Protein AF-A0A959P2X2-F1 (afdb_monomer_lite)

pLDDT: mean 80.37, std 15.3, range [26.33, 96.69]

Secondary structure (DSSP, 8-state):
-----------SEEEEEEEEES-GGGTT--EEEE-S-TT----S---------TTSSHHHHHHHHHHHHHHHHHHTTTPPP---S-SEEEEEEEETTEEEEEE----TT---------SS----EEEETTEEE-GGG----S-EEEEE--TT-----PPPEE-TTS-EE-SSTTEEEEESEEETTEE-HHHHHHHHHHHHHHHHHSTTTTTSSHHHHHHHHHHHTT--S--EEEEE-SSHHHH-SS---HHHHHHHHHHHHHH--STTS--STTHHHHHHHTT-HHHHHHHHHHHHHHHHTT--EEPS-TT---EEEEEESSS--

Foldseek 3Di:
DDDPLPQLLAAFKFWAKKFFALWVLQVRHTDIDGQDDPPDSDNDDDDGDDDDDPPNCPLVVVQLVVLLVLQLVCQLVVHDRPPPTDGWMWTWMDHGRKIKIWTLDDPPPPDPPDPDDPDPGGDIWMDIPNHTDGSVPDDDGQAAEAAEADPPRDHDDFFFDQDPVGDGHTSRNRYDYLYQDPDPPDGHPVVSVVVVVVVLVVCLPPPCNVVSCPLVVQQVVCVVVVHPSWDKDKDKDDPCVQQQPLDDALVSVCVVQVVQCVVQVDPPGDGPDCSVVCVVCNVVRVVRRVSSNVSNCCNVVVQWDDDPDPPDSMTMHIAISSDGD

Sequence (325 aa):
MSYIKEIHKYEGFKLLSLDLRGNSLMGKSNLYYSFVDENDKQDIIYTTVIIGANGTGKSNLFRIIIELLKELNDLSRGKSRSYNVDGNFNLKFSVNGDIFEYANIVSEGESNENNNEPEKGNPAFLLRNGEKIDFELAQFPIAIVANSIMLTDKFPFFRKEKDENGEQVEAFPRYKYLGVRNIPQSASTRAYVRRTVEFIVEQFEKKDSNKSGFISALKRATDFLELDNSIDIYYYTSNNAKFFRGDLTPEGLDAYFEPIREKYPKPEDNPPFKLNQYLKIKEDRKLLQSICDFCNKLVNEDKLEKLPYKYSSIRKITYNLIEPS

Structure (mmCIF, N/CA/C/O backbone):
data_AF-A0A959P2X2-F1
#
_entry.id   AF-A0A959P2X2-F1
#
loop_
_atom_site.group_PDB
_atom_site.id
_atom_site.type_symbol
_atom_site.label_atom_id
_atom_site.label_alt_id
_atom_site.label_comp_id
_atom_site.label_asym_id
_atom_site.label_entity_id
_atom_site.label_seq_id
_atom_site.pdbx_PDB_ins_code
_atom_site.Cartn_x
_atom_site.Cartn_y
_atom_site.Cartn_z
_atom_site.occupancy
_atom_site.B_iso_or_equiv
_atom_site.auth_seq_id
_atom_site.auth_comp_id
_atom_site.auth_asym_id
_atom_site.auth_atom_id
_atom_site.pdbx_PDB_model_num
ATOM 1 N N . MET A 1 1 ? -19.897 -10.945 38.833 1.00 33.94 1 MET A N 1
ATOM 2 C CA . MET A 1 1 ? -20.110 -11.732 37.600 1.00 33.94 1 MET A CA 1
ATOM 3 C C . MET A 1 1 ? -18.749 -12.018 37.000 1.00 33.94 1 MET A C 1
ATOM 5 O O . MET A 1 1 ? -18.021 -11.082 36.709 1.00 33.94 1 MET A O 1
ATOM 9 N N . SER A 1 2 ? -18.364 -13.291 36.958 1.00 26.33 2 SER A N 1
ATOM 10 C CA . SER A 1 2 ? -17.069 -13.747 36.451 1.00 26.33 2 SER A CA 1
ATOM 11 C C . SER A 1 2 ? -17.061 -13.614 34.928 1.00 26.33 2 SER A C 1
ATOM 13 O O . SER A 1 2 ? -17.903 -14.210 34.261 1.00 26.33 2 SER A O 1
ATOM 15 N N . TYR A 1 3 ? -16.145 -12.802 34.394 1.00 32.44 3 TYR A N 1
ATOM 16 C CA . TYR A 1 3 ? -15.832 -12.792 32.968 1.00 32.44 3 TYR A CA 1
ATOM 17 C C . TYR A 1 3 ? -15.228 -14.155 32.627 1.00 32.44 3 TYR A C 1
ATOM 19 O O . TYR A 1 3 ? -14.096 -14.461 33.007 1.00 32.44 3 TYR A O 1
ATOM 27 N N . ILE A 1 4 ? -16.007 -14.998 31.954 1.00 33.00 4 ILE A N 1
ATOM 28 C CA . ILE A 1 4 ? -15.485 -16.209 31.337 1.00 33.00 4 ILE A CA 1
ATOM 29 C C . ILE A 1 4 ? -14.594 -15.729 30.198 1.00 33.00 4 ILE A C 1
ATOM 31 O O . ILE A 1 4 ? -15.066 -15.189 29.201 1.00 33.00 4 ILE A O 1
ATOM 35 N N . LYS A 1 5 ? -13.287 -15.879 30.397 1.00 38.22 5 LYS A N 1
ATOM 36 C CA . LYS A 1 5 ? -12.261 -15.666 29.385 1.00 38.22 5 LYS A CA 1
ATOM 37 C C . LYS A 1 5 ? -12.431 -16.781 28.350 1.00 38.22 5 LYS A C 1
ATOM 39 O O . LYS A 1 5 ? -11.768 -17.811 28.442 1.00 38.22 5 LYS A O 1
ATOM 44 N N . GLU A 1 6 ? -13.378 -16.632 27.422 1.00 43.25 6 GLU A N 1
ATOM 45 C CA . GLU A 1 6 ? -13.364 -17.432 26.200 1.00 43.25 6 GLU A CA 1
ATOM 46 C C . GLU A 1 6 ? -12.055 -17.084 25.494 1.00 43.25 6 GLU A C 1
ATOM 48 O O . GLU A 1 6 ? -11.864 -15.990 24.971 1.00 43.25 6 GLU A O 1
ATOM 53 N N . ILE A 1 7 ? -11.093 -17.998 25.601 1.00 43.06 7 ILE A N 1
ATOM 54 C CA . ILE A 1 7 ? -9.807 -17.912 24.928 1.00 43.06 7 ILE A CA 1
ATOM 55 C C . ILE A 1 7 ? -10.131 -17.956 23.439 1.00 43.06 7 ILE A C 1
ATOM 57 O O . ILE A 1 7 ? -10.403 -19.019 22.884 1.00 43.06 7 ILE A O 1
ATOM 61 N N . HIS A 1 8 ? -10.175 -16.784 22.812 1.00 49.69 8 HIS A N 1
ATOM 62 C CA . HIS A 1 8 ? -10.303 -16.657 21.374 1.00 49.69 8 HIS A CA 1
ATOM 63 C C . HIS A 1 8 ? -9.143 -17.423 20.731 1.00 49.69 8 HIS A C 1
ATOM 65 O O . HIS A 1 8 ? -7.988 -17.021 20.807 1.00 49.69 8 HIS A O 1
ATOM 71 N N . LYS A 1 9 ? -9.455 -18.576 20.145 1.00 54.53 9 LYS A N 1
ATOM 72 C CA . LYS A 1 9 ? -8.507 -19.610 19.712 1.00 54.53 9 LYS A CA 1
ATOM 73 C C . LYS A 1 9 ? -7.791 -19.278 18.390 1.00 54.53 9 LYS A C 1
ATOM 75 O O . LYS A 1 9 ? -7.129 -20.132 17.809 1.00 54.53 9 LYS A O 1
ATOM 80 N N . TYR A 1 10 ? -7.887 -18.032 17.926 1.00 63.03 10 TYR A N 1
ATOM 81 C CA . TYR A 1 10 ? -7.261 -17.578 16.688 1.00 63.03 10 TYR A CA 1
ATOM 82 C C . TYR A 1 10 ? -6.012 -16.732 16.966 1.00 63.03 10 TYR A C 1
ATOM 84 O O . TYR A 1 10 ? -6.018 -15.828 17.802 1.00 63.03 10 TYR A O 1
ATOM 92 N N . GLU A 1 11 ? -4.956 -16.980 16.198 1.00 72.38 11 GLU A N 1
ATOM 93 C CA . GLU A 1 11 ? -3.796 -16.094 16.097 1.00 72.38 11 GLU A CA 1
ATOM 94 C C . GLU A 1 11 ? -3.962 -15.221 14.847 1.00 72.38 11 GLU A C 1
ATOM 96 O O . GLU A 1 11 ? -4.152 -15.733 13.743 1.00 72.38 11 GLU A O 1
ATOM 101 N N . GLY A 1 12 ? -3.945 -13.895 15.000 1.00 81.44 12 GLY A N 1
ATOM 102 C CA . GLY A 1 12 ? -4.109 -12.970 13.876 1.00 81.44 12 GLY A CA 1
ATOM 103 C C . GLY A 1 12 ? -4.863 -11.686 14.208 1.00 81.44 12 GLY A C 1
ATOM 104 O O . GLY A 1 12 ? -5.112 -11.365 15.368 1.00 81.44 12 GLY A O 1
ATOM 105 N N . PHE A 1 13 ? -5.205 -10.934 13.160 1.00 87.50 13 PHE A N 1
ATOM 106 C CA . PHE A 1 13 ? -5.956 -9.681 13.248 1.00 87.50 13 PHE A CA 1
ATOM 107 C C . PHE A 1 13 ? -7.433 -9.906 12.911 1.00 87.50 13 PHE A C 1
ATOM 109 O O . PHE A 1 13 ? -7.741 -10.512 11.884 1.00 87.50 13 PHE A O 1
ATOM 116 N N . LYS A 1 14 ? -8.337 -9.353 13.723 1.00 87.69 14 LYS A N 1
ATOM 117 C CA . LYS A 1 14 ? -9.769 -9.252 13.413 1.00 87.69 14 LYS A CA 1
ATOM 118 C C . LYS A 1 14 ? -10.265 -7.833 13.669 1.00 87.69 14 LYS A C 1
ATOM 120 O O . LYS A 1 14 ? -10.015 -7.262 14.726 1.00 87.69 14 LYS A O 1
ATOM 125 N N . LEU A 1 15 ? -10.990 -7.269 12.710 1.00 90.62 15 LEU A N 1
ATOM 126 C CA . LEU A 1 15 ? -11.734 -6.029 12.909 1.00 90.62 15 LEU A CA 1
ATOM 127 C C . LEU A 1 15 ? -13.089 -6.392 13.525 1.00 90.62 15 LEU A C 1
ATOM 129 O O . LEU A 1 15 ? -13.786 -7.222 12.954 1.00 90.62 15 LEU A O 1
ATOM 133 N N . LEU A 1 16 ? -13.441 -5.815 14.677 1.00 90.81 16 LEU A N 1
ATOM 134 C CA . LEU A 1 16 ? -14.638 -6.214 15.426 1.00 90.81 16 LEU A CA 1
ATOM 135 C C . LEU A 1 16 ? -15.793 -5.250 15.173 1.00 90.81 16 LEU A C 1
ATOM 137 O O . LEU A 1 16 ? -16.835 -5.645 14.658 1.00 90.81 16 LEU A O 1
ATOM 141 N N . SER A 1 17 ? -15.600 -3.970 15.489 1.00 94.25 17 SER A N 1
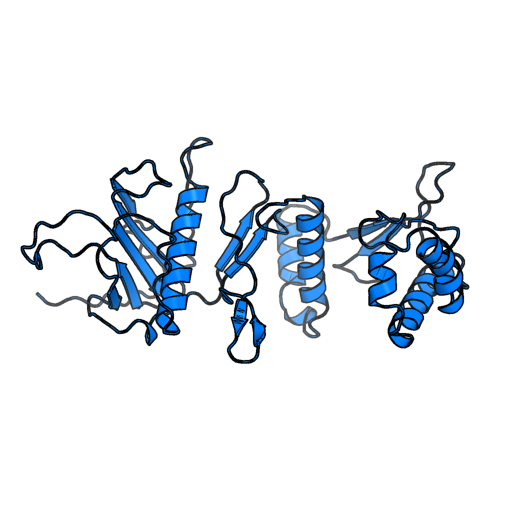ATOM 142 C CA . SER A 1 17 ? -16.649 -2.966 15.327 1.00 94.25 17 SER A CA 1
ATOM 143 C C . SER A 1 17 ? -16.097 -1.560 15.137 1.00 94.25 17 SER A C 1
ATOM 145 O O . SER A 1 17 ? -14.962 -1.257 15.510 1.00 94.25 17 SER A O 1
ATOM 147 N N . LEU A 1 18 ? -16.939 -0.682 14.599 1.00 95.75 18 LEU A N 1
ATOM 148 C CA . LEU A 1 18 ? -16.687 0.749 14.523 1.00 95.75 18 LEU A CA 1
ATOM 149 C C . LEU A 1 18 ? -17.977 1.529 14.820 1.00 95.75 18 LEU A C 1
ATOM 151 O O . LEU A 1 18 ? -18.920 1.464 14.038 1.00 95.75 18 LEU A O 1
ATOM 155 N N . ASP A 1 19 ? -17.999 2.285 15.917 1.00 95.12 19 ASP A N 1
ATOM 156 C CA . ASP A 1 19 ? -18.984 3.352 16.165 1.00 95.12 19 ASP A CA 1
ATOM 157 C C . ASP A 1 19 ? -18.396 4.666 15.636 1.00 95.12 19 ASP A C 1
ATOM 159 O O . ASP A 1 19 ? -17.259 5.002 15.965 1.00 95.12 19 ASP A O 1
ATOM 163 N N . LEU A 1 20 ? -19.135 5.388 14.798 1.00 92.94 20 LEU A N 1
ATOM 164 C CA . LEU A 1 20 ? -18.803 6.722 14.302 1.00 92.94 20 LEU A CA 1
ATOM 165 C C . LEU A 1 20 ? -19.967 7.658 14.579 1.00 92.94 20 LEU A C 1
ATOM 167 O O . LEU A 1 20 ? -21.091 7.384 14.172 1.00 92.94 20 LEU A O 1
ATOM 171 N N . ARG A 1 21 ? -19.694 8.816 15.175 1.00 91.88 21 ARG A N 1
ATOM 172 C CA . ARG A 1 21 ? -20.697 9.842 15.468 1.00 91.88 21 ARG A CA 1
ATOM 173 C C . ARG A 1 21 ? -20.241 11.187 14.932 1.00 91.88 21 ARG A C 1
ATOM 175 O O . ARG A 1 21 ? -19.164 11.669 15.279 1.00 91.88 21 ARG A O 1
ATOM 182 N N . GLY A 1 22 ? -21.060 11.796 14.079 1.00 85.75 22 GLY A N 1
ATOM 183 C CA . GLY A 1 22 ? -20.801 13.139 13.554 1.00 85.75 22 GLY A CA 1
ATOM 184 C C . GLY A 1 22 ? -19.632 13.248 12.564 1.00 85.75 22 GLY A C 1
ATOM 185 O O . GLY A 1 22 ? -19.176 14.358 12.307 1.00 85.75 22 GLY A O 1
ATOM 186 N N . ASN A 1 23 ? -19.156 12.142 11.983 1.00 88.62 23 ASN A N 1
ATOM 187 C CA . ASN A 1 23 ? -18.032 12.155 11.039 1.00 88.62 23 ASN A CA 1
ATOM 188 C C . ASN A 1 23 ? -18.424 12.756 9.670 1.00 88.62 23 ASN A C 1
ATOM 190 O O . ASN A 1 23 ? -19.382 12.305 9.032 1.00 88.62 23 ASN A O 1
ATOM 194 N N . SER A 1 24 ? -17.669 13.742 9.177 1.00 88.19 24 SER A N 1
ATOM 195 C CA . SER A 1 24 ? -17.975 14.451 7.923 1.00 88.19 24 SER A CA 1
ATOM 196 C C . SER A 1 24 ? -17.935 13.567 6.673 1.00 88.19 24 SER A C 1
ATOM 198 O O . SER A 1 24 ? -18.769 13.738 5.781 1.00 88.19 24 SER A O 1
ATOM 200 N N . LEU A 1 25 ? -17.028 12.585 6.606 1.00 86.44 25 LEU A N 1
ATOM 201 C CA . LEU A 1 25 ? -16.896 11.670 5.460 1.00 86.44 25 LEU A CA 1
ATOM 202 C C . LEU A 1 25 ? -18.073 10.693 5.336 1.00 86.44 25 LEU A C 1
ATOM 204 O O . LEU A 1 25 ? -18.258 10.092 4.272 1.00 86.44 25 LEU A O 1
ATOM 208 N N . MET A 1 26 ? -18.854 10.565 6.409 1.00 87.62 26 MET A N 1
ATOM 209 C CA . MET A 1 26 ? -20.062 9.751 6.520 1.00 87.62 26 MET A CA 1
ATOM 210 C C . MET A 1 26 ? -21.334 10.599 6.665 1.00 87.62 26 MET A C 1
ATOM 212 O O . MET A 1 26 ? -22.344 10.144 7.197 1.00 87.62 26 MET A O 1
ATOM 216 N N . GLY A 1 27 ? -21.297 11.857 6.212 1.00 83.81 27 GLY A N 1
ATOM 217 C CA . GLY A 1 27 ? -22.472 12.733 6.210 1.00 83.81 27 GLY A CA 1
ATOM 218 C C . GLY A 1 27 ? -22.943 13.149 7.606 1.00 83.81 27 GLY A C 1
ATOM 219 O O . GLY A 1 27 ? -24.128 13.412 7.787 1.00 83.81 27 GLY A O 1
ATOM 220 N N . LYS A 1 28 ? -22.038 13.182 8.594 1.00 84.44 28 LYS A N 1
ATOM 221 C CA . LYS A 1 28 ? -22.304 13.524 10.005 1.00 84.44 28 LYS A CA 1
ATOM 222 C C . LYS A 1 28 ? -23.357 12.645 10.691 1.00 84.44 28 LYS A C 1
ATOM 224 O O . LYS A 1 28 ? -23.916 13.035 11.711 1.00 84.44 28 LYS A O 1
ATOM 229 N N . SER A 1 29 ? -23.616 11.461 10.145 1.00 82.19 29 SER A N 1
ATOM 230 C CA . SER A 1 29 ? -24.533 10.491 10.741 1.00 82.19 29 SER A CA 1
ATOM 231 C C . SER A 1 29 ? -23.867 9.737 11.894 1.00 82.19 29 SER A C 1
ATOM 233 O O . SER A 1 29 ? -22.638 9.669 11.976 1.00 82.19 29 SER A O 1
ATOM 235 N N . ASN A 1 30 ? -24.690 9.156 12.767 1.00 89.62 30 ASN A N 1
ATOM 236 C CA . ASN A 1 30 ? -24.240 8.190 13.763 1.00 89.62 30 ASN A CA 1
ATOM 237 C C . ASN A 1 30 ? -24.371 6.794 13.156 1.00 89.62 30 ASN A C 1
ATOM 239 O O . ASN A 1 30 ? -25.477 6.368 12.827 1.00 89.62 30 ASN A O 1
ATOM 243 N N . LEU A 1 31 ? -23.248 6.117 12.954 1.00 92.00 31 LEU A N 1
ATOM 244 C CA . LEU A 1 31 ? -23.170 4.834 12.275 1.00 92.00 31 LEU A CA 1
ATOM 245 C C . LEU A 1 31 ? -22.442 3.841 13.163 1.00 92.00 31 LEU A C 1
ATOM 247 O O . LEU A 1 31 ? -21.336 4.108 13.624 1.00 92.00 31 LEU A O 1
ATOM 251 N N . TYR A 1 32 ? -23.049 2.675 13.337 1.00 93.19 32 TYR A N 1
ATOM 252 C CA . TYR A 1 32 ? -22.429 1.544 14.001 1.00 93.19 32 TYR A CA 1
ATOM 253 C C . TYR A 1 32 ? -22.232 0.417 12.993 1.00 93.19 32 TYR A C 1
ATOM 255 O O . TYR A 1 32 ? -23.176 -0.013 12.329 1.00 93.19 32 TYR A O 1
ATOM 263 N N . TYR A 1 33 ? -20.996 -0.051 12.883 1.00 92.31 33 TYR A N 1
ATOM 264 C CA . TYR A 1 33 ? -20.613 -1.186 12.060 1.00 92.31 33 TYR A CA 1
ATOM 265 C C . TYR A 1 33 ? -20.200 -2.333 12.975 1.00 92.31 33 TYR A C 1
ATOM 267 O O . TYR A 1 33 ? -19.218 -2.201 13.706 1.00 92.31 33 TYR A O 1
ATOM 275 N N . SER A 1 34 ? -20.910 -3.460 12.896 1.00 91.50 34 SER A N 1
ATOM 276 C CA . SER A 1 34 ? -20.391 -4.743 13.371 1.00 91.50 34 SER A CA 1
ATOM 277 C C . SER A 1 34 ? -19.752 -5.456 12.191 1.00 91.50 34 SER A C 1
ATOM 279 O O . SER A 1 34 ? -20.409 -5.696 11.177 1.00 91.50 34 SER A O 1
ATOM 281 N N . PHE A 1 35 ? -18.460 -5.745 12.300 1.00 89.38 35 PHE A N 1
ATOM 282 C CA . PHE A 1 35 ? -17.724 -6.461 11.264 1.00 89.38 35 PHE A CA 1
ATOM 283 C C . PHE A 1 35 ? -17.681 -7.953 11.510 1.00 89.38 35 PHE A C 1
ATOM 285 O O . PHE A 1 35 ? -17.244 -8.640 10.603 1.00 89.38 35 PHE A O 1
ATOM 292 N N . VAL A 1 36 ? -18.116 -8.418 12.682 1.00 83.94 36 VAL A N 1
ATOM 293 C CA . VAL A 1 36 ? -18.199 -9.824 13.081 1.00 83.94 36 VAL A CA 1
ATOM 294 C C . VAL A 1 36 ? -19.642 -10.199 13.405 1.00 83.94 36 VAL A C 1
ATOM 296 O O . VAL A 1 36 ? -20.424 -9.362 13.860 1.00 83.94 36 VAL A O 1
ATOM 299 N N . ASP A 1 37 ? -19.994 -11.457 13.160 1.00 76.06 37 ASP A N 1
ATOM 300 C CA . ASP A 1 37 ? -21.220 -12.048 13.697 1.00 76.06 37 ASP A CA 1
ATOM 301 C C . ASP A 1 37 ? -20.907 -12.557 15.111 1.00 76.06 37 ASP A C 1
ATOM 303 O O . ASP A 1 37 ? -19.907 -13.246 15.319 1.00 76.06 37 ASP A O 1
ATOM 307 N N . GLU A 1 38 ? -21.738 -12.196 16.088 1.00 64.62 38 GLU A N 1
ATOM 308 C CA . GLU A 1 38 ? -21.575 -12.581 17.498 1.00 64.62 38 GLU A CA 1
ATOM 309 C C . GLU A 1 38 ? -21.563 -14.107 17.693 1.00 64.62 38 GLU A C 1
ATOM 311 O O . GLU A 1 38 ? -21.015 -14.607 18.674 1.00 64.62 38 GLU A O 1
ATOM 316 N N . ASN A 1 39 ? -22.125 -14.859 16.741 1.00 66.06 39 ASN A N 1
ATOM 317 C CA . ASN A 1 39 ? -22.155 -16.319 16.770 1.00 66.06 39 ASN A CA 1
ATOM 318 C C . ASN A 1 39 ? -20.954 -16.974 16.068 1.00 66.06 39 ASN A C 1
ATOM 320 O O . ASN A 1 39 ? -20.840 -18.205 16.071 1.00 66.06 39 ASN A O 1
ATOM 324 N N . ASP A 1 40 ? -20.064 -16.192 15.450 1.00 65.44 40 ASP A N 1
ATOM 325 C CA . ASP A 1 40 ? -18.981 -16.723 14.630 1.00 65.44 40 ASP A CA 1
ATOM 326 C C . ASP A 1 40 ? -17.777 -17.154 15.480 1.00 65.44 40 ASP A C 1
ATOM 328 O O . ASP A 1 40 ? -16.934 -16.358 15.899 1.00 65.44 40 ASP A O 1
ATOM 332 N N . LYS A 1 41 ? -17.683 -18.464 15.723 1.00 64.81 41 LYS A N 1
ATOM 333 C CA . LYS A 1 41 ? -16.596 -19.105 16.484 1.00 64.81 41 LYS A CA 1
ATOM 334 C C . LYS A 1 41 ? -15.392 -19.488 15.617 1.00 64.81 41 LYS A C 1
ATOM 336 O O . LYS A 1 41 ? -14.646 -20.395 15.976 1.00 64.81 41 LYS A O 1
ATOM 341 N N . GLN A 1 42 ? -15.218 -18.869 14.449 1.00 61.38 42 GLN A N 1
ATOM 342 C CA . GLN A 1 42 ? -14.183 -19.280 13.503 1.00 61.38 42 GLN A CA 1
ATOM 343 C C . GLN A 1 42 ? -12.750 -19.087 14.031 1.00 61.38 42 GLN A C 1
ATOM 345 O O . GLN A 1 42 ? -12.312 -17.977 14.359 1.00 61.38 42 GLN A O 1
ATOM 350 N N . ASP A 1 43 ? -12.003 -20.194 13.983 1.00 60.81 43 ASP A N 1
ATOM 351 C CA . ASP A 1 43 ? -10.561 -20.306 14.248 1.00 60.81 43 ASP A CA 1
ATOM 352 C C . ASP A 1 43 ? -9.700 -19.977 13.001 1.00 60.81 43 ASP A C 1
ATOM 354 O O . ASP A 1 43 ? -8.478 -20.109 13.036 1.00 60.81 43 ASP A O 1
ATOM 358 N N . ILE A 1 44 ? -10.318 -19.577 11.880 1.00 65.38 44 ILE A N 1
ATOM 359 C CA . ILE A 1 44 ? -9.654 -19.341 10.585 1.00 65.38 44 ILE A CA 1
ATOM 360 C C . ILE A 1 44 ? -9.566 -17.852 10.218 1.00 65.38 44 ILE A C 1
ATOM 362 O O . ILE A 1 44 ? -10.170 -16.990 10.861 1.00 65.38 44 ILE A O 1
ATOM 366 N N . ILE A 1 45 ? -8.793 -17.557 9.163 1.00 64.81 45 ILE A N 1
ATOM 367 C CA . ILE A 1 45 ? -8.626 -16.211 8.598 1.00 64.81 45 ILE A CA 1
ATOM 368 C C . ILE A 1 45 ? -10.000 -15.621 8.266 1.00 64.81 45 ILE A C 1
ATOM 370 O O . ILE A 1 45 ? -10.740 -16.146 7.434 1.00 64.81 45 ILE A O 1
ATOM 374 N N . TYR A 1 46 ? -10.310 -14.505 8.918 1.00 71.81 46 TYR A N 1
ATOM 375 C CA . TYR A 1 46 ? -11.596 -13.835 8.825 1.00 71.81 46 TYR 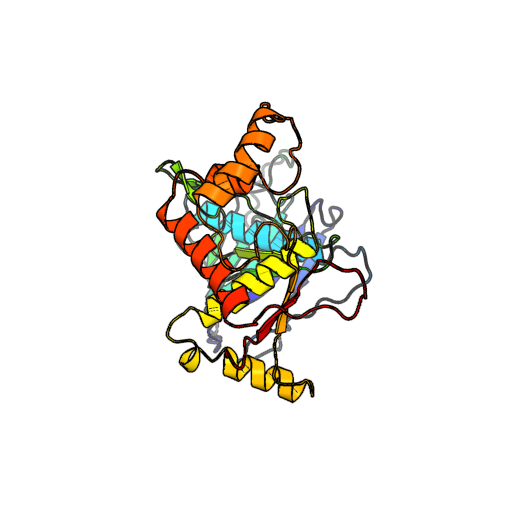A CA 1
ATOM 376 C C . TYR A 1 46 ? -11.693 -12.992 7.550 1.00 71.81 46 TYR A C 1
ATOM 378 O O . TYR A 1 46 ? -10.812 -12.176 7.274 1.00 71.81 46 TYR A O 1
ATOM 386 N N . THR A 1 47 ? -12.766 -13.172 6.777 1.00 78.69 47 THR A N 1
ATOM 387 C CA . THR A 1 47 ? -13.033 -12.375 5.571 1.00 78.69 47 THR A CA 1
ATOM 388 C C . THR A 1 47 ? -14.360 -11.646 5.716 1.00 78.69 47 THR A C 1
ATOM 390 O O . THR A 1 47 ? -15.413 -12.275 5.765 1.00 78.69 47 THR A O 1
ATOM 393 N N . THR A 1 48 ? -14.321 -10.314 5.720 1.00 80.81 48 THR A N 1
ATOM 394 C CA . THR A 1 48 ? -15.526 -9.476 5.673 1.00 80.81 48 THR A CA 1
ATOM 395 C C . THR A 1 48 ? -15.768 -8.977 4.257 1.00 80.81 48 THR A C 1
ATOM 397 O O . THR A 1 48 ? -14.877 -8.394 3.636 1.00 80.81 48 THR A O 1
ATOM 400 N N . VAL A 1 49 ? -16.996 -9.135 3.764 1.00 84.06 49 VAL A N 1
ATOM 401 C CA . VAL A 1 49 ? -17.424 -8.588 2.471 1.00 84.06 49 VAL A CA 1
ATOM 402 C C . VAL A 1 49 ? -18.431 -7.467 2.709 1.00 84.06 49 VAL A C 1
ATOM 404 O O . VAL A 1 49 ? -19.475 -7.681 3.315 1.00 84.06 49 VAL A O 1
ATOM 407 N N . ILE A 1 50 ? -18.130 -6.265 2.209 1.00 85.12 50 ILE A N 1
ATOM 408 C CA . ILE A 1 50 ? -19.030 -5.105 2.290 1.00 85.12 50 ILE A CA 1
ATOM 409 C C . ILE A 1 50 ? -19.602 -4.821 0.902 1.00 85.12 50 ILE A C 1
ATOM 411 O O . ILE A 1 50 ? -18.878 -4.405 -0.005 1.00 85.12 50 ILE A O 1
ATOM 415 N N . ILE A 1 51 ? -20.914 -5.004 0.748 1.00 86.19 51 ILE A N 1
ATOM 416 C CA . ILE A 1 51 ? -21.635 -4.809 -0.515 1.00 86.19 51 ILE A CA 1
ATOM 417 C C . ILE A 1 51 ? -22.575 -3.611 -0.383 1.00 86.19 51 ILE A C 1
ATOM 419 O O . ILE A 1 51 ? -23.234 -3.417 0.632 1.00 86.19 51 ILE A O 1
ATOM 423 N N . GLY A 1 52 ? -22.640 -2.786 -1.422 1.00 85.50 52 GLY A N 1
ATOM 424 C CA . GLY A 1 52 ? -23.560 -1.656 -1.486 1.00 85.50 52 GLY A CA 1
ATOM 425 C C . GLY A 1 52 ? -23.414 -0.904 -2.800 1.00 85.50 52 GLY A C 1
ATOM 426 O O . GLY A 1 52 ? -22.401 -1.054 -3.490 1.00 85.50 52 GLY A O 1
ATOM 427 N N . ALA A 1 53 ? -24.396 -0.070 -3.135 1.00 84.75 53 ALA A N 1
ATOM 428 C CA . ALA A 1 53 ? -24.387 0.720 -4.364 1.00 84.75 53 ALA A CA 1
ATOM 429 C C . ALA A 1 53 ? -23.158 1.648 -4.472 1.00 84.75 53 ALA A C 1
ATOM 431 O O . ALA A 1 53 ? -22.472 1.953 -3.489 1.00 84.75 53 ALA A O 1
ATOM 432 N N . ASN A 1 54 ? -22.838 2.103 -5.683 1.00 80.56 54 ASN A N 1
ATOM 433 C CA . ASN A 1 54 ? -21.776 3.093 -5.870 1.00 80.56 54 ASN A CA 1
ATOM 434 C C . ASN A 1 54 ? -22.127 4.401 -5.147 1.00 80.56 54 ASN A C 1
ATOM 436 O O . ASN A 1 54 ? -23.275 4.828 -5.148 1.00 80.56 54 ASN A O 1
ATOM 440 N N . GLY A 1 55 ? -21.132 5.023 -4.508 1.00 79.38 55 GLY A N 1
ATOM 441 C CA . GLY A 1 55 ? -21.320 6.267 -3.751 1.00 79.38 55 GLY A CA 1
ATOM 442 C C . GLY A 1 55 ? -21.751 6.105 -2.287 1.00 79.38 55 GLY A C 1
ATOM 443 O O . GLY A 1 55 ? -21.736 7.091 -1.564 1.00 79.38 55 GLY A O 1
ATOM 444 N N . THR A 1 56 ? -22.027 4.893 -1.792 1.00 83.44 56 THR A N 1
ATOM 445 C CA . THR A 1 56 ? -22.469 4.659 -0.395 1.00 83.44 56 THR A CA 1
ATOM 446 C C . THR A 1 56 ? -21.362 4.747 0.669 1.00 83.44 56 THR A C 1
ATOM 448 O O . THR A 1 56 ? -21.514 4.234 1.770 1.00 83.44 56 THR A O 1
ATOM 451 N N . GLY A 1 57 ? -20.206 5.339 0.354 1.00 86.12 57 GLY A N 1
ATOM 452 C CA . GLY A 1 57 ? -19.138 5.556 1.341 1.00 86.12 57 GLY A CA 1
ATOM 453 C C . GLY A 1 57 ? -18.268 4.338 1.692 1.00 86.12 57 GLY A C 1
ATOM 454 O O . GLY A 1 57 ? -17.394 4.468 2.542 1.00 86.12 57 GLY A O 1
ATOM 455 N N . LYS A 1 58 ? -18.402 3.186 1.017 1.00 90.56 58 LYS A N 1
ATOM 456 C CA . LYS A 1 58 ? -17.606 1.964 1.304 1.00 90.56 58 LYS A CA 1
ATOM 457 C C . LYS A 1 58 ? -16.094 2.210 1.406 1.00 90.56 58 LYS A C 1
ATOM 459 O O . LYS A 1 58 ? -15.453 1.803 2.365 1.00 90.56 58 LYS A O 1
ATOM 464 N N . SER A 1 59 ? -15.504 2.918 0.443 1.00 90.12 59 SER A N 1
ATOM 465 C CA . SER A 1 59 ? -14.070 3.226 0.495 1.00 90.12 59 SER A CA 1
ATOM 466 C C . SER A 1 59 ? -13.718 4.288 1.542 1.00 90.12 59 SER A C 1
ATOM 468 O O . SER A 1 59 ? -12.580 4.325 1.998 1.00 90.12 59 SER A O 1
ATOM 470 N N . ASN A 1 60 ? -14.668 5.157 1.919 1.00 91.50 60 ASN A N 1
ATOM 471 C CA . ASN A 1 60 ? -14.480 6.094 3.031 1.00 91.50 60 ASN A CA 1
ATOM 472 C C . ASN A 1 60 ? -14.462 5.350 4.369 1.00 91.50 60 ASN A C 1
ATOM 474 O O . ASN A 1 60 ? -13.687 5.723 5.237 1.00 91.50 60 ASN A O 1
ATOM 478 N N . LEU A 1 61 ? -15.245 4.276 4.521 1.00 93.38 61 LEU A N 1
ATOM 479 C CA . LEU A 1 61 ? -15.238 3.448 5.730 1.00 93.38 61 LEU A CA 1
ATOM 480 C C . LEU A 1 61 ? -13.841 2.882 5.985 1.00 93.38 61 LEU A C 1
ATOM 482 O O . LEU A 1 61 ? -13.260 3.104 7.044 1.00 93.38 61 LEU A O 1
ATOM 486 N N . PHE A 1 62 ? -13.260 2.233 4.974 1.00 92.69 62 PHE A N 1
ATOM 487 C CA . PHE A 1 62 ? -11.897 1.720 5.084 1.00 92.69 62 PHE A CA 1
ATOM 488 C C . PHE A 1 62 ? -10.859 2.828 5.239 1.00 92.69 62 PHE A C 1
ATOM 490 O O . PHE A 1 62 ? -9.895 2.651 5.979 1.00 92.69 62 PHE A O 1
ATOM 497 N N . ARG A 1 63 ? -11.056 3.985 4.593 1.00 93.06 63 ARG A N 1
ATOM 498 C CA . ARG A 1 63 ? -10.195 5.153 4.805 1.00 93.06 63 ARG A CA 1
ATOM 499 C C . ARG A 1 63 ? -10.173 5.571 6.275 1.00 93.06 63 ARG A C 1
ATOM 501 O O . ARG A 1 63 ? -9.083 5.721 6.811 1.00 93.06 63 ARG A O 1
ATOM 508 N N . ILE A 1 64 ? -11.338 5.704 6.909 1.00 94.62 64 ILE A N 1
ATOM 509 C CA . ILE A 1 64 ? -11.462 6.086 8.321 1.00 94.62 64 ILE A CA 1
ATOM 510 C C . ILE A 1 64 ? -10.755 5.063 9.210 1.00 94.62 64 ILE A C 1
ATOM 512 O O . ILE A 1 64 ? -9.940 5.446 10.039 1.00 94.62 64 ILE A O 1
ATOM 516 N N . ILE A 1 65 ? -10.990 3.765 8.998 1.00 95.44 65 ILE A N 1
ATOM 517 C CA . ILE A 1 65 ? -10.334 2.703 9.779 1.00 95.44 65 ILE A CA 1
ATOM 518 C C . ILE A 1 65 ? -8.805 2.803 9.668 1.00 95.44 65 ILE A C 1
ATOM 520 O O . ILE A 1 65 ? -8.105 2.754 10.677 1.00 95.44 65 ILE A O 1
ATOM 524 N N . ILE A 1 66 ? -8.274 2.979 8.454 1.00 95.25 66 ILE A N 1
ATOM 525 C CA . ILE A 1 66 ? -6.827 3.105 8.234 1.00 95.25 66 ILE A CA 1
ATOM 526 C C . ILE A 1 66 ? -6.279 4.389 8.871 1.00 95.25 66 ILE A C 1
ATOM 528 O O . ILE A 1 66 ? -5.188 4.363 9.437 1.00 95.25 66 ILE A O 1
ATOM 532 N N . GLU A 1 67 ? -7.007 5.505 8.791 1.00 94.62 67 GLU A N 1
ATOM 533 C CA . GLU A 1 67 ? -6.613 6.771 9.420 1.00 94.62 67 GLU A CA 1
ATOM 534 C C . GLU A 1 67 ? -6.618 6.671 10.954 1.00 94.62 67 GLU A C 1
ATOM 536 O O . GLU A 1 67 ? -5.673 7.151 11.577 1.00 94.62 67 GLU A O 1
ATOM 541 N N . LEU A 1 68 ? -7.587 5.974 11.560 1.00 95.44 68 LEU A N 1
ATOM 542 C CA . LEU A 1 68 ? -7.608 5.690 13.001 1.00 95.44 68 LEU A CA 1
ATOM 543 C C . LEU A 1 68 ? -6.437 4.797 13.429 1.00 95.44 68 LEU A C 1
ATOM 545 O O . LEU A 1 68 ? -5.772 5.092 14.418 1.00 95.44 68 LEU A O 1
ATOM 549 N N . LEU A 1 69 ? -6.137 3.737 12.670 1.00 95.69 69 LEU A N 1
ATOM 550 C CA . LEU A 1 69 ? -4.984 2.871 12.942 1.00 95.69 69 LEU A CA 1
ATOM 551 C C . LEU A 1 69 ? -3.655 3.617 12.784 1.00 95.69 69 LEU A C 1
ATOM 553 O O . LEU A 1 69 ? -2.731 3.399 13.567 1.00 95.69 69 LEU A O 1
ATOM 557 N N . LYS A 1 70 ? -3.552 4.514 11.797 1.00 94.56 70 LYS A N 1
ATOM 558 C CA . LYS A 1 70 ? -2.384 5.386 11.656 1.00 94.56 70 LYS A CA 1
ATOM 559 C C . LYS A 1 70 ? -2.260 6.331 12.848 1.00 94.56 70 LYS A C 1
ATOM 561 O O . LYS A 1 70 ? -1.161 6.483 13.368 1.00 94.56 70 LYS A O 1
ATOM 566 N N . GLU A 1 71 ? -3.353 6.968 13.256 1.00 93.94 71 GLU A N 1
ATOM 567 C CA . GLU A 1 71 ? -3.354 7.891 14.389 1.00 93.94 71 GLU A CA 1
ATOM 568 C C . GLU A 1 71 ? -2.930 7.181 15.678 1.00 93.94 71 GLU A C 1
ATOM 570 O O . GLU A 1 71 ? -2.062 7.681 16.388 1.00 93.94 71 GLU A O 1
ATOM 575 N N . LEU A 1 72 ? -3.448 5.975 15.923 1.00 94.81 72 LEU A N 1
ATOM 576 C CA . LEU A 1 72 ? -3.018 5.133 17.036 1.00 94.81 72 LEU A CA 1
ATOM 577 C C . LEU A 1 72 ? -1.517 4.797 16.960 1.00 94.81 72 LEU A C 1
ATOM 579 O O . LEU A 1 72 ? -0.830 4.853 17.974 1.00 94.81 72 LEU A O 1
ATOM 583 N N . ASN A 1 73 ? -0.987 4.499 15.768 1.00 93.56 73 ASN A N 1
ATOM 584 C CA . ASN A 1 73 ? 0.447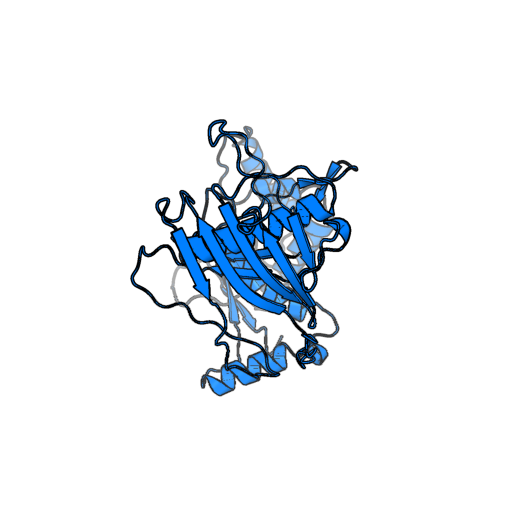 4.258 15.555 1.00 93.56 73 ASN A CA 1
ATOM 585 C C . ASN A 1 73 ? 1.308 5.514 15.768 1.00 93.56 73 ASN A C 1
ATOM 587 O O . ASN A 1 73 ? 2.463 5.420 16.169 1.00 93.56 73 ASN A O 1
ATOM 591 N N . ASP A 1 74 ? 0.788 6.697 15.454 1.00 92.44 74 ASP A N 1
ATOM 592 C CA . ASP A 1 74 ? 1.483 7.952 15.730 1.00 92.44 74 ASP A CA 1
ATOM 593 C C . ASP A 1 74 ? 1.503 8.232 17.245 1.00 92.44 74 ASP A C 1
ATOM 595 O O . ASP A 1 74 ? 2.564 8.543 17.790 1.00 92.44 74 ASP A O 1
ATOM 599 N N . LEU A 1 75 ? 0.377 8.024 17.937 1.00 92.81 75 LEU A N 1
ATOM 600 C CA . LEU A 1 75 ? 0.269 8.146 19.397 1.00 92.81 75 LEU A CA 1
ATOM 601 C C . LEU A 1 75 ? 1.168 7.144 20.133 1.00 92.81 75 LEU A C 1
ATOM 603 O O . LEU A 1 75 ? 1.832 7.516 21.095 1.00 92.81 75 LEU A O 1
ATOM 607 N N . SER A 1 76 ? 1.262 5.899 19.654 1.00 92.62 76 SER A N 1
ATOM 608 C CA . SER A 1 76 ? 2.152 4.882 20.235 1.00 92.62 76 SER A CA 1
ATOM 609 C C . SER A 1 76 ? 3.640 5.214 20.078 1.00 92.62 76 SER A C 1
ATOM 611 O O . SER A 1 76 ? 4.483 4.559 20.679 1.00 92.62 76 SER A O 1
ATOM 613 N N . ARG A 1 77 ? 3.976 6.201 19.237 1.00 90.00 77 ARG A N 1
ATOM 614 C CA . ARG A 1 77 ? 5.330 6.742 19.036 1.00 90.00 77 ARG A CA 1
ATOM 615 C C . ARG A 1 77 ? 5.509 8.105 19.718 1.00 90.00 77 ARG A C 1
ATOM 617 O O . ARG A 1 77 ? 6.455 8.817 19.396 1.00 90.00 77 ARG A O 1
ATOM 624 N N . GLY A 1 78 ? 4.579 8.506 20.586 1.00 86.75 78 GLY A N 1
ATOM 625 C CA . GLY A 1 78 ? 4.622 9.779 21.308 1.00 86.75 78 GLY A CA 1
ATOM 626 C C . GLY A 1 78 ? 4.284 11.015 20.467 1.00 86.75 78 GLY A C 1
ATOM 627 O O . GLY A 1 78 ? 4.494 12.138 20.924 1.00 86.75 78 GLY A O 1
ATOM 628 N N . LYS A 1 79 ? 3.763 10.858 19.240 1.00 88.19 79 LYS A N 1
ATOM 629 C CA . LYS A 1 79 ? 3.310 12.006 18.439 1.00 88.19 79 LYS A CA 1
ATOM 630 C C . LYS A 1 79 ? 1.964 12.520 18.943 1.00 88.19 79 LYS A C 1
AT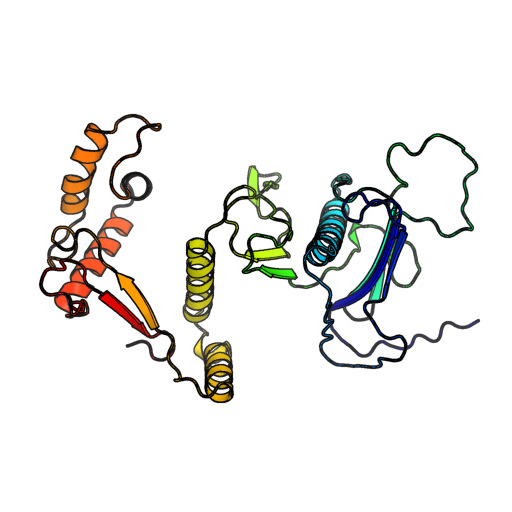OM 632 O O . LYS A 1 79 ? 1.178 11.787 19.537 1.00 88.19 79 LYS A O 1
ATOM 637 N N . SER A 1 80 ? 1.665 13.783 18.651 1.00 83.69 80 SER A N 1
ATOM 638 C CA . SER A 1 80 ? 0.353 14.359 18.933 1.00 83.69 80 SER A CA 1
ATOM 639 C C . SER A 1 80 ? -0.719 13.827 17.980 1.00 83.69 80 SER A C 1
ATOM 641 O O . SER A 1 80 ? -0.457 13.458 16.832 1.00 83.69 80 SER A O 1
ATOM 643 N N . ARG A 1 81 ? -1.962 13.812 18.468 1.00 78.88 81 ARG A N 1
ATOM 644 C CA . ARG A 1 81 ? -3.125 13.391 17.688 1.00 78.88 81 ARG A CA 1
ATOM 645 C C . ARG A 1 81 ? -3.300 14.278 16.452 1.00 78.88 81 ARG A C 1
ATOM 647 O O . ARG A 1 81 ? -3.319 15.503 16.559 1.00 78.88 81 ARG A O 1
ATOM 654 N N . SER A 1 82 ? -3.462 13.642 15.294 1.00 77.25 82 SER A N 1
ATOM 655 C CA . SER A 1 82 ? -3.579 14.327 14.001 1.00 77.25 82 SER A CA 1
ATOM 656 C C . SER A 1 82 ? -4.978 14.873 13.704 1.00 77.25 82 SER A C 1
ATOM 658 O O . SER A 1 82 ? -5.099 15.811 12.922 1.00 77.25 82 SER A O 1
ATOM 660 N N . TYR A 1 83 ? -6.023 14.297 14.317 1.00 75.38 83 TYR A N 1
ATOM 661 C CA . TYR A 1 83 ? -7.434 14.625 14.073 1.00 75.38 83 TYR A CA 1
ATOM 662 C C . TYR A 1 83 ? -7.839 14.508 12.594 1.00 75.38 83 TYR A C 1
ATOM 664 O O . TYR A 1 83 ? -8.718 15.223 12.120 1.00 75.38 83 TYR A O 1
ATOM 672 N N . ASN A 1 84 ? -7.209 13.584 11.857 1.00 78.62 84 ASN A N 1
ATOM 673 C CA . ASN A 1 84 ? -7.575 13.301 10.465 1.00 78.62 84 ASN A CA 1
ATOM 674 C C . ASN A 1 84 ? -8.998 12.734 10.350 1.00 78.62 84 ASN A C 1
ATOM 676 O O . ASN A 1 84 ? -9.675 12.967 9.350 1.00 78.62 84 ASN A O 1
ATOM 680 N N . VAL A 1 85 ? -9.449 12.023 11.386 1.00 84.19 85 VAL A N 1
ATOM 681 C CA . VAL A 1 85 ? -10.826 11.553 11.529 1.00 84.19 85 VAL A CA 1
ATOM 682 C C . VAL A 1 85 ? -11.553 12.490 12.484 1.00 84.19 85 VAL A C 1
ATOM 684 O O . VAL A 1 85 ? -11.251 12.537 13.677 1.00 84.19 85 VAL A O 1
ATOM 687 N N . ASP A 1 86 ? -12.501 13.248 11.941 1.00 86.06 86 ASP A N 1
ATOM 688 C CA . ASP A 1 86 ? -13.360 14.143 12.704 1.00 86.06 86 ASP A CA 1
ATOM 689 C C . ASP A 1 86 ? -14.531 13.401 13.368 1.00 86.06 86 ASP A C 1
ATOM 691 O O . ASP A 1 86 ? -14.902 12.289 12.977 1.00 86.06 86 ASP A O 1
ATOM 695 N N . GLY A 1 87 ? -15.136 14.046 14.366 1.00 86.06 87 GLY A N 1
ATOM 696 C CA . GLY A 1 87 ? -16.232 13.484 15.151 1.00 86.06 87 GLY A CA 1
ATOM 697 C C . GLY A 1 87 ? -15.768 12.569 16.285 1.00 86.06 87 GLY A C 1
ATOM 698 O O . GLY A 1 87 ? -14.603 12.581 16.701 1.00 86.06 87 GLY A O 1
ATOM 699 N N . ASN A 1 88 ? -16.713 11.789 16.807 1.00 90.62 88 ASN A N 1
ATOM 700 C CA . ASN A 1 88 ? -16.435 10.785 17.824 1.00 90.62 88 ASN A CA 1
ATOM 701 C C . ASN A 1 88 ? -16.411 9.389 17.200 1.00 90.62 88 ASN A C 1
ATOM 703 O O . ASN A 1 88 ? -17.147 9.108 16.256 1.00 90.62 88 ASN A O 1
ATOM 707 N N . PHE A 1 89 ? -15.574 8.513 17.736 1.00 93.94 89 PHE A N 1
ATOM 708 C CA . PHE A 1 89 ? -15.408 7.152 17.280 1.00 93.94 89 PHE A CA 1
ATOM 709 C C . PHE A 1 89 ? -15.139 6.181 18.428 1.00 93.94 89 PHE A C 1
ATOM 711 O O . PHE A 1 89 ? -14.658 6.547 19.507 1.00 93.94 89 PHE A O 1
ATOM 718 N N . ASN A 1 90 ? -15.398 4.913 18.139 1.00 95.56 90 ASN A N 1
ATOM 719 C CA . ASN A 1 90 ? -14.939 3.771 18.909 1.00 95.56 90 ASN A CA 1
ATOM 720 C C . ASN A 1 90 ? -14.587 2.644 17.933 1.00 95.56 90 ASN A C 1
ATOM 722 O O . ASN A 1 90 ? -15.475 2.024 17.347 1.00 95.56 90 ASN A O 1
ATOM 726 N N . LEU A 1 91 ? -13.290 2.425 17.725 1.00 96.69 91 LEU A N 1
ATOM 727 C CA . LEU A 1 91 ? -12.755 1.355 16.896 1.00 96.69 91 LEU A CA 1
ATOM 728 C C . LEU A 1 91 ? -12.340 0.188 17.794 1.00 96.69 91 LEU A C 1
ATOM 730 O O . LEU A 1 91 ? -11.397 0.314 18.577 1.00 96.69 91 LEU A O 1
ATOM 734 N N . LYS A 1 92 ? -12.989 -0.965 17.611 1.00 95.50 92 LYS A N 1
ATOM 735 C CA . LYS A 1 92 ? -12.626 -2.219 18.278 1.00 95.50 92 LYS A CA 1
ATOM 736 C C . LYS A 1 92 ? -12.024 -3.189 17.280 1.00 95.50 92 LYS A C 1
ATOM 738 O O . LYS A 1 92 ? -12.600 -3.473 16.227 1.00 95.50 92 LYS A O 1
ATOM 743 N N . PHE A 1 93 ? -10.870 -3.725 17.625 1.00 93.50 93 PHE A N 1
ATOM 744 C CA . PHE A 1 93 ? -10.182 -4.746 16.849 1.00 93.50 93 PHE A CA 1
ATOM 745 C C . PHE A 1 93 ? -9.475 -5.698 17.801 1.00 93.50 93 PHE A C 1
ATOM 747 O O . PHE A 1 93 ? -9.321 -5.411 18.982 1.00 93.50 93 PHE A O 1
ATOM 754 N N . SER A 1 94 ? -9.039 -6.840 17.298 1.00 90.44 94 SER A N 1
ATOM 755 C CA . SER A 1 94 ? -8.265 -7.779 18.084 1.00 90.44 94 SER A CA 1
ATOM 756 C C . SER A 1 94 ? -7.025 -8.234 17.342 1.00 90.44 94 SER A C 1
ATOM 758 O O . SER A 1 94 ? -7.016 -8.352 16.114 1.00 90.44 94 SER A O 1
ATOM 760 N N . VAL A 1 95 ? -5.960 -8.423 18.114 1.00 90.25 95 VAL A N 1
ATOM 761 C CA . VAL A 1 95 ? -4.650 -8.872 17.659 1.00 90.25 95 VAL A CA 1
ATOM 762 C C . VAL A 1 95 ? -4.219 -9.998 18.584 1.00 90.25 95 VAL A C 1
ATOM 764 O O . VAL A 1 95 ? -4.066 -9.782 19.781 1.00 90.25 95 VAL A O 1
ATOM 767 N N . ASN A 1 96 ? -4.037 -11.197 18.032 1.00 86.19 96 ASN A N 1
ATOM 768 C CA . ASN A 1 96 ? -3.560 -12.378 18.763 1.00 86.19 96 ASN A CA 1
ATOM 769 C C . ASN A 1 96 ? -4.372 -12.675 20.040 1.00 86.19 96 ASN A C 1
ATOM 771 O O . ASN A 1 96 ? -3.812 -12.995 21.086 1.00 86.19 96 ASN A O 1
ATOM 775 N N . GLY A 1 97 ? -5.697 -12.529 19.954 1.00 82.56 97 GLY A N 1
ATOM 776 C CA . GLY A 1 97 ? -6.632 -12.807 21.046 1.00 82.56 97 GLY A CA 1
ATOM 777 C C . GLY A 1 97 ? -6.871 -11.645 22.015 1.00 82.56 97 GLY A C 1
ATOM 778 O O . GLY A 1 97 ? -7.868 -11.669 22.731 1.00 82.56 97 GLY A O 1
ATOM 779 N N . ASP A 1 98 ? -6.032 -10.606 22.013 1.00 90.62 98 ASP A N 1
ATOM 780 C CA . ASP A 1 98 ? -6.270 -9.390 22.793 1.00 90.62 98 ASP A CA 1
ATOM 781 C C . ASP A 1 98 ? -7.214 -8.449 22.049 1.00 90.62 98 ASP A C 1
ATOM 783 O O . ASP A 1 98 ? -7.027 -8.203 20.857 1.00 90.62 98 ASP A O 1
ATOM 787 N N . ILE A 1 99 ? -8.214 -7.903 22.738 1.00 92.62 99 ILE A N 1
ATOM 788 C CA . ILE A 1 99 ? -9.146 -6.914 22.188 1.00 92.62 99 ILE A CA 1
ATOM 789 C C . ILE A 1 99 ? -8.638 -5.519 22.527 1.00 92.62 99 ILE A C 1
ATOM 791 O O . ILE A 1 99 ? -8.509 -5.169 23.698 1.00 92.62 99 ILE A O 1
ATOM 795 N N . PHE A 1 100 ? -8.397 -4.714 21.501 1.00 95.88 100 PHE A N 1
ATOM 796 C CA . PHE A 1 100 ? -8.035 -3.311 21.611 1.00 95.88 100 PHE A CA 1
ATOM 797 C C . PHE A 1 100 ? -9.225 -2.431 21.239 1.00 95.88 100 PHE A C 1
ATOM 799 O O . PHE A 1 100 ? -9.909 -2.661 20.239 1.00 95.88 100 PHE A O 1
ATOM 806 N N . GLU A 1 101 ? -9.446 -1.397 22.040 1.00 96.50 101 GLU A N 1
ATOM 807 C CA . GLU A 1 101 ? -10.499 -0.406 21.848 1.00 96.50 101 GLU A CA 1
ATOM 808 C C . GLU A 1 101 ? -9.867 0.981 21.824 1.00 96.50 101 GLU A C 1
ATOM 810 O O . GLU A 1 101 ? -9.442 1.498 22.856 1.00 96.50 101 GLU A O 1
ATOM 815 N N . TYR A 1 102 ? -9.771 1.559 20.627 1.00 96.12 102 TYR A N 1
ATOM 816 C CA . TYR A 1 102 ? -9.313 2.928 20.422 1.00 96.12 102 TYR A CA 1
ATOM 817 C C . TYR A 1 102 ? -10.531 3.824 20.233 1.00 96.12 102 TYR A C 1
ATOM 819 O O . TYR A 1 102 ? -11.246 3.710 19.234 1.00 96.12 102 TYR A O 1
ATOM 827 N N . ALA A 1 103 ? -10.786 4.708 21.194 1.00 94.50 103 ALA A N 1
ATOM 828 C CA . ALA A 1 103 ? -12.021 5.476 21.236 1.00 94.50 103 ALA A CA 1
ATOM 829 C C . ALA A 1 103 ? -11.808 6.889 21.779 1.00 94.50 103 ALA A C 1
ATOM 831 O O . ALA A 1 103 ? -10.879 7.159 22.534 1.00 94.50 103 ALA A O 1
ATOM 832 N N . ASN A 1 104 ? -12.708 7.794 21.409 1.00 91.25 104 ASN A N 1
ATOM 833 C CA . ASN A 1 104 ? -12.922 9.069 22.098 1.00 91.25 104 ASN A CA 1
ATOM 834 C C . ASN A 1 104 ? -14.395 9.260 22.518 1.00 91.25 104 ASN A C 1
ATOM 836 O O . ASN A 1 104 ? -14.779 10.314 23.024 1.00 91.25 104 ASN A O 1
ATOM 840 N N . ILE A 1 105 ? -15.241 8.245 22.334 1.00 86.00 105 ILE A N 1
ATOM 841 C CA . ILE A 1 105 ? -16.565 8.188 22.955 1.00 86.00 105 ILE A CA 1
ATOM 842 C C . ILE A 1 105 ? -16.369 7.682 24.383 1.00 86.00 105 ILE A C 1
ATOM 844 O O . ILE A 1 105 ? -15.934 6.552 24.574 1.00 86.00 105 ILE A O 1
ATOM 848 N N . VAL A 1 106 ? -16.682 8.508 25.377 1.00 69.19 106 VAL A N 1
ATOM 849 C CA . VAL A 1 106 ? -16.729 8.068 26.775 1.00 69.19 106 VAL A CA 1
ATOM 850 C C . VAL A 1 106 ? -18.085 7.399 26.996 1.00 69.19 106 VAL A C 1
ATOM 852 O O . VAL A 1 106 ? -19.116 7.984 26.660 1.00 69.19 106 VAL A O 1
ATOM 855 N N . SER A 1 107 ? -18.095 6.163 27.495 1.00 53.44 107 SER A N 1
ATOM 856 C CA . SER A 1 107 ? -19.328 5.463 27.870 1.00 53.44 107 SER A CA 1
ATOM 857 C C . SER A 1 107 ? -20.089 6.280 28.920 1.00 53.44 107 SER A C 1
ATOM 859 O O . SER A 1 107 ? -19.478 6.813 29.847 1.00 53.44 107 SER A O 1
ATOM 861 N N . GLU A 1 108 ? -21.409 6.397 28.765 1.00 42.31 108 GLU A N 1
ATOM 862 C CA . GLU A 1 108 ? -22.299 7.104 29.696 1.00 42.31 108 GLU A CA 1
ATOM 863 C C . GLU A 1 108 ? -22.091 6.575 31.127 1.00 42.31 108 GLU A C 1
ATOM 865 O O . GLU A 1 108 ? -22.478 5.457 31.458 1.00 42.31 108 GLU A O 1
ATOM 870 N N . GLY A 1 109 ? -21.391 7.357 31.949 1.00 41.72 109 GLY A N 1
ATOM 871 C CA . GLY A 1 109 ? -20.926 6.962 33.282 1.00 41.72 109 GLY A CA 1
ATOM 872 C C . GLY A 1 109 ? -19.787 7.842 33.808 1.00 41.72 109 GLY A C 1
ATOM 873 O O . GLY A 1 109 ? -19.677 8.038 35.012 1.00 41.72 109 GLY A O 1
ATOM 874 N N . GLU A 1 110 ? -19.007 8.454 32.911 1.00 41.72 110 GLU A N 1
ATOM 875 C CA . GLU A 1 110 ? -17.998 9.478 33.235 1.00 41.72 110 GLU A CA 1
ATOM 876 C C . GLU A 1 110 ? -18.331 10.813 32.546 1.00 41.72 110 GLU A C 1
ATOM 878 O O . GLU A 1 110 ? -17.516 11.421 31.850 1.00 41.72 110 GLU A O 1
ATOM 883 N N . SER A 1 111 ? -19.574 11.279 32.689 1.00 36.94 111 SER A N 1
ATOM 884 C CA . SER A 1 111 ? -19.938 12.632 32.273 1.00 36.94 111 SER A CA 1
ATOM 885 C C . SER A 1 111 ? -19.331 13.632 33.257 1.00 36.94 111 SER A C 1
ATOM 887 O O . SER A 1 111 ? -19.924 13.935 34.291 1.00 36.94 111 SER A O 1
ATOM 889 N N . ASN A 1 112 ? -18.152 14.162 32.932 1.00 37.25 112 ASN A N 1
ATOM 890 C CA . ASN A 1 112 ? -17.757 15.455 33.473 1.00 37.25 112 ASN A CA 1
ATOM 891 C C . ASN A 1 112 ? -18.753 16.488 32.942 1.00 37.25 112 ASN A C 1
ATOM 893 O O . ASN A 1 112 ? -18.771 16.805 31.752 1.00 37.25 112 ASN A O 1
ATOM 897 N N . GLU A 1 113 ? -19.599 16.975 33.843 1.00 36.69 113 GLU A N 1
ATOM 898 C CA . GLU A 1 113 ? -20.401 18.178 33.678 1.00 36.69 113 GLU A CA 1
ATOM 899 C C . GLU A 1 113 ? -19.474 19.340 33.314 1.00 36.69 113 GLU A C 1
ATOM 901 O O . GLU A 1 113 ? -18.878 19.956 34.187 1.00 36.69 113 GLU A O 1
ATOM 906 N N . ASN A 1 114 ? -19.302 19.628 32.028 1.00 37.78 114 ASN A N 1
ATOM 907 C CA . ASN A 1 114 ? -18.896 20.949 31.569 1.00 37.78 114 ASN A CA 1
ATOM 908 C C . ASN A 1 114 ? -19.396 21.157 30.142 1.00 37.78 114 ASN A C 1
ATOM 910 O O . ASN A 1 114 ? -18.780 20.751 29.159 1.00 37.78 114 ASN A O 1
ATOM 914 N N . ASN A 1 115 ? -20.558 21.805 30.078 1.00 39.50 115 ASN A N 1
ATOM 915 C CA . ASN A 1 115 ? -21.179 22.361 28.886 1.00 39.50 115 ASN A CA 1
ATOM 916 C C . ASN A 1 115 ? -20.308 23.479 28.301 1.00 39.50 115 ASN A C 1
ATOM 918 O O . ASN A 1 115 ? -20.577 24.651 28.542 1.00 39.50 115 ASN A O 1
ATOM 922 N N . ASN A 1 116 ? -19.294 23.123 27.519 1.00 34.97 116 ASN A N 1
ATOM 923 C CA . ASN A 1 116 ? -18.691 24.030 26.553 1.00 34.97 116 ASN A CA 1
ATOM 924 C C . ASN A 1 116 ? -18.672 23.341 25.184 1.00 34.97 116 ASN A C 1
ATOM 926 O O . ASN A 1 116 ? -18.543 22.124 25.083 1.00 34.97 116 ASN A O 1
ATOM 930 N N . GLU A 1 117 ? -18.903 24.148 24.160 1.00 36.16 117 GLU A N 1
ATOM 931 C CA . GLU A 1 117 ? -19.141 23.824 22.753 1.00 36.16 117 GLU A CA 1
ATOM 932 C C . GLU A 1 117 ? -18.254 22.699 22.170 1.00 36.16 117 GLU A C 1
ATOM 934 O O . GLU A 1 117 ? -17.118 22.508 22.607 1.00 36.16 117 GLU A O 1
ATOM 939 N N . PRO A 1 118 ? -18.724 21.956 21.143 1.00 37.62 118 PRO A N 1
ATOM 940 C CA . PRO A 1 118 ? -17.989 20.846 20.545 1.00 37.62 118 PRO A CA 1
ATOM 941 C C . PRO A 1 118 ? -16.870 21.357 19.622 1.00 37.62 118 PRO A C 1
ATOM 943 O O . PRO A 1 118 ? -16.906 21.169 18.407 1.00 37.62 118 PRO A O 1
ATOM 946 N N . GLU A 1 119 ? -15.853 21.998 20.187 1.00 42.12 119 GLU A N 1
ATOM 947 C CA . GLU A 1 119 ? -14.623 22.352 19.488 1.00 42.12 119 GLU A CA 1
ATOM 948 C C . GLU A 1 119 ? -13.489 21.427 19.941 1.00 42.12 119 GLU A C 1
ATOM 950 O O . GLU A 1 119 ? -12.934 21.565 21.026 1.00 42.12 119 GLU A O 1
ATOM 955 N N . LYS A 1 120 ? -13.134 20.491 19.047 1.00 46.12 120 LYS A N 1
ATOM 956 C CA . LYS A 1 120 ? -12.121 19.423 19.186 1.00 46.12 120 LYS A CA 1
ATOM 957 C C . LYS A 1 120 ? -12.553 18.309 20.142 1.00 46.12 120 LYS A C 1
ATOM 959 O O . LYS A 1 120 ? -12.493 18.437 21.355 1.00 46.12 120 LYS A O 1
ATOM 964 N N . GLY A 1 121 ? -12.995 17.201 19.540 1.00 53.72 121 GLY A N 1
ATOM 965 C CA . GLY A 1 121 ? -13.557 16.044 20.234 1.00 53.72 121 GLY A CA 1
ATOM 966 C C . GLY A 1 121 ? -12.697 15.521 21.384 1.00 53.72 121 GLY A C 1
ATOM 967 O O . GLY A 1 121 ? -11.488 15.738 21.423 1.00 53.72 121 GLY A O 1
ATOM 968 N N . ASN A 1 122 ? -13.355 14.795 22.285 1.00 64.75 122 ASN A N 1
ATOM 969 C CA . ASN A 1 122 ? -12.791 14.230 23.508 1.00 64.75 122 ASN A CA 1
ATOM 970 C C . ASN A 1 122 ? -11.377 13.641 23.325 1.00 64.75 122 ASN A C 1
ATOM 972 O O . ASN A 1 122 ? -11.059 13.106 22.246 1.00 64.75 122 ASN A O 1
ATOM 976 N N . PRO A 1 123 ? -10.538 13.690 24.379 1.00 81.75 123 PRO A N 1
ATOM 977 C CA . PRO A 1 123 ? -9.247 13.019 24.364 1.00 81.75 123 PRO A CA 1
ATOM 978 C C . PRO A 1 123 ? -9.453 11.538 24.046 1.00 81.75 123 PRO A C 1
ATOM 980 O O . PRO A 1 123 ? -10.334 10.884 24.606 1.00 81.75 123 PRO A O 1
ATOM 983 N N . ALA A 1 124 ? -8.662 11.024 23.107 1.00 90.19 124 ALA A N 1
ATOM 984 C CA . ALA A 1 124 ? -8.710 9.610 22.784 1.00 90.19 124 ALA A CA 1
ATOM 985 C C . ALA A 1 124 ? -8.106 8.793 23.934 1.00 90.19 124 ALA A C 1
ATOM 987 O O . ALA A 1 124 ? -7.223 9.265 24.653 1.00 90.19 124 ALA A O 1
ATOM 988 N N . PHE A 1 125 ? -8.560 7.559 24.082 1.00 93.00 125 PHE A N 1
ATOM 989 C CA . PHE A 1 125 ? -8.035 6.582 25.022 1.00 93.00 125 PHE A CA 1
ATOM 990 C C . PHE A 1 125 ? -7.909 5.217 24.341 1.00 93.00 125 PHE A C 1
ATOM 992 O O . PHE A 1 125 ? -8.499 4.970 23.285 1.00 93.00 125 PHE A O 1
ATOM 999 N N . LEU A 1 126 ? -7.113 4.343 24.952 1.00 96.06 126 LEU A N 1
ATOM 1000 C CA . LEU A 1 126 ? -6.910 2.972 24.511 1.00 96.06 126 LEU A CA 1
ATOM 1001 C C . LEU A 1 126 ? -7.255 2.020 25.654 1.00 96.06 126 LEU A C 1
ATOM 1003 O O . LEU A 1 126 ? -6.752 2.182 26.767 1.00 96.06 126 LEU A O 1
ATOM 1007 N N . LEU A 1 127 ? -8.093 1.026 25.374 1.00 96.19 127 LEU A N 1
ATOM 1008 C CA . LEU A 1 127 ? -8.311 -0.106 26.270 1.00 96.19 127 LEU A CA 1
ATOM 1009 C C . LEU A 1 127 ? -7.725 -1.380 25.656 1.00 96.19 127 LEU A C 1
ATOM 1011 O O . LEU A 1 127 ? -7.770 -1.562 24.438 1.00 96.19 127 LEU A O 1
ATOM 1015 N N . ARG A 1 128 ? -7.235 -2.282 26.506 1.00 95.50 128 ARG A N 1
ATOM 1016 C CA . ARG A 1 128 ? -6.923 -3.676 26.177 1.00 95.50 128 ARG A CA 1
ATOM 1017 C C . ARG A 1 128 ? -7.753 -4.572 27.081 1.00 95.50 128 ARG A C 1
ATOM 1019 O O . ARG A 1 128 ? -7.639 -4.498 28.298 1.00 95.50 128 ARG A O 1
ATOM 1026 N N . ASN A 1 129 ? -8.598 -5.409 26.488 1.00 92.75 129 ASN A N 1
ATOM 1027 C CA . ASN A 1 129 ? -9.512 -6.307 27.200 1.00 92.75 129 ASN A CA 1
ATOM 1028 C C . ASN A 1 129 ? -10.375 -5.583 28.258 1.00 92.75 129 ASN A C 1
ATOM 1030 O O . ASN A 1 129 ? -10.666 -6.138 29.313 1.00 92.75 129 ASN A O 1
ATOM 1034 N N . GLY A 1 130 ? -10.770 -4.337 27.972 1.00 91.75 130 GLY A N 1
ATOM 1035 C CA . GLY A 1 130 ? -11.576 -3.492 28.860 1.00 91.75 130 GLY A CA 1
ATOM 1036 C C . GLY A 1 130 ? -10.781 -2.650 29.865 1.00 91.75 130 GLY A C 1
ATOM 1037 O O . GLY A 1 130 ? -11.354 -1.751 30.472 1.00 91.75 130 GLY A O 1
ATOM 1038 N N . GLU A 1 131 ? -9.475 -2.874 30.015 1.00 93.88 131 GLU A N 1
ATOM 1039 C CA . GLU A 1 131 ? -8.621 -2.101 30.922 1.00 93.88 131 GLU A CA 1
ATOM 1040 C C . GLU A 1 131 ? -7.887 -0.988 30.175 1.00 93.88 131 GLU A C 1
ATOM 1042 O O . GLU A 1 131 ? -7.355 -1.205 29.086 1.00 93.88 131 GLU A O 1
ATOM 1047 N N . LYS A 1 132 ? -7.840 0.214 30.757 1.00 94.44 132 LYS A N 1
ATOM 1048 C CA . LYS A 1 132 ? -7.149 1.358 30.154 1.00 94.44 132 LYS A CA 1
ATOM 1049 C C . LYS A 1 132 ? -5.638 1.147 30.172 1.00 94.44 132 LYS A C 1
ATOM 1051 O O . LYS A 1 132 ? -5.071 0.832 31.215 1.00 94.44 132 LYS A O 1
ATOM 1056 N N . ILE A 1 133 ? -5.002 1.360 29.025 1.00 95.81 133 ILE A N 1
ATOM 1057 C CA . ILE A 1 133 ? -3.557 1.209 28.834 1.00 95.81 133 ILE A CA 1
ATOM 1058 C C . ILE A 1 133 ? -2.968 2.425 28.116 1.00 95.81 133 ILE A C 1
ATOM 1060 O O . ILE A 1 133 ? -3.684 3.192 27.468 1.00 95.81 133 ILE A O 1
ATOM 1064 N N . ASP A 1 134 ? -1.649 2.572 28.201 1.00 95.25 134 ASP A N 1
ATOM 1065 C CA . ASP A 1 134 ? -0.914 3.583 27.446 1.00 95.25 134 ASP A CA 1
ATOM 1066 C C . ASP A 1 134 ? -0.833 3.231 25.956 1.00 95.25 134 ASP A C 1
ATOM 1068 O O . ASP A 1 134 ? -0.780 2.060 25.566 1.00 95.25 134 ASP A O 1
ATOM 1072 N N . PHE A 1 135 ? -0.772 4.257 25.102 1.00 95.44 135 PHE A N 1
ATOM 1073 C CA . PHE A 1 135 ? -0.701 4.078 23.649 1.00 95.44 135 PHE A CA 1
ATOM 1074 C C . PHE A 1 135 ? 0.554 3.328 23.190 1.00 95.44 135 PHE A C 1
ATOM 1076 O O . PHE A 1 135 ? 0.507 2.644 22.172 1.00 95.44 135 PHE A O 1
ATOM 1083 N N . GLU A 1 136 ? 1.659 3.411 23.932 1.00 95.31 136 GLU A N 1
ATOM 1084 C CA . GLU A 1 136 ? 2.906 2.685 23.643 1.00 95.31 136 GLU A CA 1
ATOM 1085 C C . GLU A 1 136 ? 2.724 1.158 23.674 1.00 95.31 136 GLU A C 1
ATOM 1087 O O . GLU A 1 136 ? 3.466 0.426 23.020 1.00 95.31 136 GLU A O 1
ATOM 1092 N N . LEU A 1 137 ? 1.702 0.672 24.389 1.00 94.31 137 LEU A N 1
ATOM 1093 C CA . LEU A 1 137 ? 1.353 -0.747 24.490 1.00 94.31 137 LEU A CA 1
ATOM 1094 C C . LEU A 1 137 ? 0.377 -1.208 23.393 1.00 94.31 137 LEU A C 1
ATOM 1096 O O . LEU A 1 137 ? -0.064 -2.363 23.407 1.00 94.31 137 LEU A O 1
ATOM 1100 N N . ALA A 1 138 ? 0.024 -0.333 22.444 1.00 93.56 138 ALA A N 1
ATOM 1101 C CA . ALA A 1 138 ? -0.826 -0.680 21.313 1.00 93.56 138 ALA A CA 1
ATOM 1102 C C . ALA A 1 138 ? -0.178 -1.755 20.428 1.00 93.56 138 ALA A C 1
ATOM 1104 O O . ALA A 1 138 ? 1.013 -1.708 20.111 1.00 93.56 138 ALA A O 1
ATOM 1105 N N . GLN A 1 139 ? -0.992 -2.702 19.965 1.00 93.00 139 GLN A N 1
ATOM 1106 C CA . GLN A 1 139 ? -0.579 -3.692 18.975 1.00 93.00 139 GLN A CA 1
ATOM 1107 C C . GLN A 1 139 ? -1.283 -3.464 17.642 1.00 93.00 139 GLN A C 1
ATOM 1109 O O . GLN A 1 139 ? -2.397 -2.949 17.571 1.00 93.00 139 GLN A O 1
ATOM 1114 N N . PHE A 1 140 ? -0.618 -3.879 16.567 1.00 92.00 140 PHE A N 1
ATOM 1115 C CA . PHE A 1 140 ? -1.068 -3.673 15.195 1.00 92.00 140 PHE A CA 1
ATOM 1116 C C . PHE A 1 140 ? -0.922 -4.961 14.388 1.00 92.00 140 PHE A C 1
ATOM 1118 O O . PHE A 1 140 ? -0.045 -5.777 14.694 1.00 92.00 140 PHE A O 1
ATOM 1125 N N . PRO A 1 141 ? -1.697 -5.126 13.301 1.00 89.94 141 PRO A N 1
ATOM 1126 C CA . PRO A 1 141 ? -1.425 -6.174 12.327 1.00 89.94 141 PRO A CA 1
ATOM 1127 C C . PRO A 1 141 ? 0.005 -6.071 11.771 1.00 89.94 141 PRO A C 1
ATOM 1129 O O . PRO A 1 141 ? 0.612 -4.995 11.712 1.00 89.94 141 PRO A O 1
ATOM 1132 N N . ILE A 1 142 ? 0.546 -7.204 11.319 1.00 88.25 142 ILE A N 1
ATOM 1133 C CA . ILE A 1 142 ? 1.882 -7.264 10.702 1.00 88.25 142 ILE A CA 1
ATOM 1134 C C . ILE A 1 142 ? 1.936 -6.362 9.463 1.00 88.25 142 ILE A C 1
ATOM 1136 O O . ILE A 1 142 ? 2.893 -5.611 9.287 1.00 88.25 142 ILE A O 1
ATOM 1140 N N . ALA A 1 143 ? 0.889 -6.404 8.638 1.00 90.06 143 ALA A N 1
ATOM 1141 C CA . ALA A 1 143 ? 0.757 -5.575 7.453 1.00 90.06 143 ALA A CA 1
ATOM 1142 C C . ALA A 1 143 ? -0.712 -5.229 7.181 1.00 90.06 143 ALA A C 1
ATOM 1144 O O . ALA A 1 143 ? -1.606 -6.042 7.409 1.00 90.06 143 ALA A O 1
ATOM 1145 N N . ILE A 1 144 ? -0.941 -4.033 6.644 1.00 91.81 144 ILE A N 1
ATOM 1146 C CA . ILE A 1 144 ? -2.222 -3.563 6.119 1.00 91.81 144 ILE A CA 1
ATOM 1147 C C . ILE A 1 144 ? -2.004 -3.254 4.643 1.00 91.81 144 ILE A C 1
ATOM 1149 O O . ILE A 1 144 ? -1.221 -2.369 4.297 1.00 91.81 144 ILE A O 1
ATOM 1153 N N . VAL A 1 145 ? -2.687 -3.979 3.764 1.00 90.12 145 VAL A N 1
ATOM 1154 C CA . VAL A 1 145 ? -2.538 -3.817 2.316 1.00 90.12 145 VAL A CA 1
ATOM 1155 C C . VAL A 1 145 ? -3.836 -3.273 1.739 1.00 90.12 145 VAL A C 1
ATOM 1157 O O . VAL A 1 145 ? -4.867 -3.937 1.785 1.00 90.12 145 VAL A O 1
ATOM 1160 N N . ALA A 1 146 ? -3.786 -2.068 1.176 1.00 89.38 146 ALA A N 1
ATOM 1161 C CA . ALA A 1 146 ? -4.905 -1.487 0.442 1.00 89.38 146 ALA A CA 1
ATOM 1162 C C . ALA A 1 146 ? -4.685 -1.680 -1.059 1.00 89.38 146 ALA A C 1
ATOM 1164 O O . ALA A 1 146 ? -3.902 -0.953 -1.672 1.00 89.38 146 ALA A O 1
ATOM 1165 N N . ASN A 1 147 ? -5.369 -2.656 -1.654 1.00 85.50 147 ASN A N 1
ATOM 1166 C CA . ASN A 1 147 ? -5.355 -2.878 -3.098 1.00 85.50 147 ASN A CA 1
ATOM 1167 C C . ASN A 1 147 ? -6.528 -2.132 -3.745 1.00 85.50 147 ASN A C 1
ATOM 1169 O O . ASN A 1 147 ? -7.675 -2.304 -3.338 1.00 85.50 147 ASN A O 1
ATOM 1173 N N . SER A 1 148 ? -6.238 -1.276 -4.724 1.00 82.31 148 SER A N 1
ATOM 1174 C CA . SER A 1 148 ? -7.247 -0.415 -5.339 1.00 82.31 148 SER A CA 1
ATOM 1175 C C . SER A 1 148 ? -6.956 -0.154 -6.808 1.00 82.31 148 SER A C 1
ATOM 1177 O O . SER A 1 148 ? -6.007 0.541 -7.180 1.00 82.31 148 SER A O 1
ATOM 1179 N N . ILE A 1 149 ? -7.832 -0.691 -7.647 1.00 78.88 149 ILE A N 1
ATOM 1180 C CA . ILE A 1 149 ? -7.757 -0.544 -9.101 1.00 78.88 149 ILE A CA 1
ATOM 1181 C C . ILE A 1 149 ? -8.555 0.692 -9.548 1.00 78.88 149 ILE A C 1
ATOM 1183 O O . ILE A 1 149 ? -8.198 1.345 -10.529 1.00 78.88 149 ILE A O 1
ATOM 1187 N N . MET A 1 150 ? -9.609 1.061 -8.811 1.00 77.44 150 MET A N 1
ATOM 1188 C CA . MET A 1 150 ? -10.495 2.161 -9.181 1.00 77.44 150 MET A CA 1
ATOM 1189 C C . MET A 1 150 ? -9.987 3.504 -8.653 1.00 77.44 150 MET A C 1
ATOM 1191 O O . MET A 1 150 ? -9.718 3.680 -7.468 1.00 77.44 150 MET A O 1
ATOM 1195 N N . LEU A 1 151 ? -9.945 4.513 -9.528 1.00 73.88 151 LEU A N 1
ATOM 1196 C CA . LEU A 1 151 ? -9.566 5.893 -9.178 1.00 73.88 151 LEU A CA 1
ATOM 1197 C C . LEU A 1 151 ? -10.444 6.508 -8.079 1.00 73.88 151 LEU A C 1
ATOM 1199 O O . LEU A 1 151 ? -10.005 7.387 -7.324 1.00 73.88 151 LEU A O 1
ATOM 1203 N N . THR A 1 152 ? -11.697 6.060 -8.031 1.00 78.44 152 THR A N 1
ATOM 1204 C CA . THR A 1 152 ? -12.735 6.521 -7.114 1.00 78.44 152 THR A CA 1
ATOM 1205 C C . THR A 1 152 ? -12.530 6.032 -5.693 1.00 78.44 152 THR A C 1
ATOM 1207 O O . THR A 1 152 ? -13.039 6.678 -4.778 1.00 78.44 152 THR A O 1
ATOM 1210 N N . ASP A 1 153 ? -11.768 4.956 -5.490 1.00 83.88 153 ASP A N 1
ATOM 1211 C CA . ASP A 1 153 ? -11.499 4.447 -4.154 1.00 83.88 153 ASP A CA 1
ATOM 1212 C C . ASP A 1 153 ? -10.728 5.484 -3.336 1.00 83.88 153 ASP A C 1
ATOM 1214 O O . ASP A 1 153 ? -9.810 6.169 -3.803 1.00 83.88 153 ASP A O 1
ATOM 1218 N N . LYS A 1 154 ? -11.126 5.632 -2.078 1.00 86.62 154 LYS A N 1
ATOM 1219 C CA . LYS A 1 154 ? -10.646 6.696 -1.193 1.00 86.62 154 LYS A CA 1
ATOM 1220 C C . LYS A 1 154 ? -9.602 6.235 -0.181 1.00 86.62 154 LYS A C 1
ATOM 1222 O O . LYS A 1 154 ? -9.361 6.960 0.774 1.00 86.62 154 LYS A O 1
ATOM 1227 N N . PHE A 1 155 ? -8.943 5.097 -0.405 1.00 89.88 155 PHE A N 1
ATOM 1228 C CA . PHE A 1 155 ? -7.850 4.662 0.468 1.00 89.88 155 PHE A CA 1
ATOM 1229 C C . PHE A 1 155 ? -6.775 5.757 0.604 1.00 89.88 155 PHE A C 1
ATOM 1231 O O . PHE A 1 155 ? -6.443 6.423 -0.391 1.00 89.88 155 PHE A O 1
ATOM 1238 N N . PRO A 1 156 ? -6.248 5.973 1.820 1.00 88.88 156 PRO A N 1
ATOM 1239 C CA . PRO A 1 156 ? -5.289 7.033 2.072 1.00 88.88 156 PRO A CA 1
ATOM 1240 C C . PRO A 1 156 ? -3.936 6.701 1.435 1.00 88.88 156 PRO A C 1
ATOM 1242 O O . PRO A 1 156 ? -3.545 5.540 1.308 1.00 88.88 156 PRO A O 1
ATOM 1245 N N . PHE A 1 157 ? -3.207 7.739 1.033 1.00 85.19 157 PHE A N 1
ATOM 1246 C CA . PHE A 1 157 ? -1.830 7.632 0.558 1.00 85.19 157 PHE A CA 1
ATOM 1247 C C . PHE A 1 157 ? -0.956 8.513 1.443 1.00 85.19 157 PHE A C 1
ATOM 1249 O O . PHE A 1 157 ? -1.037 9.742 1.367 1.00 85.19 157 PHE A O 1
ATOM 1256 N N . PHE A 1 158 ? -0.141 7.891 2.288 1.00 86.38 158 PHE A N 1
ATOM 1257 C CA . PHE A 1 158 ? 0.746 8.614 3.189 1.00 86.38 158 PHE A CA 1
ATOM 1258 C C . PHE A 1 158 ? 2.056 8.934 2.478 1.00 86.38 158 PHE A C 1
ATOM 1260 O O . PHE A 1 158 ? 2.633 8.091 1.795 1.00 86.38 158 PHE A O 1
ATOM 1267 N N . ARG A 1 159 ? 2.505 10.183 2.598 1.00 83.38 159 ARG A N 1
ATOM 1268 C CA . ARG A 1 159 ? 3.838 10.570 2.132 1.00 83.38 159 ARG A CA 1
ATOM 1269 C C . ARG A 1 159 ? 4.874 10.072 3.135 1.00 83.38 159 ARG A C 1
ATOM 1271 O O . ARG A 1 159 ? 4.558 9.933 4.314 1.00 83.38 159 ARG A O 1
ATOM 1278 N N . LYS A 1 160 ? 6.101 9.863 2.660 1.00 87.00 160 LYS A N 1
ATOM 1279 C CA . LYS A 1 160 ? 7.247 9.671 3.547 1.00 87.00 160 LYS A CA 1
ATOM 1280 C C . LYS A 1 160 ? 7.406 10.883 4.465 1.00 87.00 160 LYS A C 1
ATOM 1282 O O . LYS A 1 160 ? 7.145 12.017 4.055 1.00 87.00 160 LYS A O 1
ATOM 1287 N N . GLU A 1 161 ? 7.789 10.613 5.701 1.00 87.19 161 GLU A N 1
ATOM 1288 C CA . GLU A 1 161 ? 8.106 11.607 6.718 1.00 87.19 161 GLU A CA 1
ATOM 1289 C C . GLU A 1 161 ? 9.610 11.604 6.990 1.00 87.19 161 GLU A C 1
ATOM 1291 O O . GLU A 1 161 ? 10.303 10.642 6.661 1.00 87.19 161 GLU A O 1
ATOM 1296 N N . LYS A 1 162 ? 10.124 12.696 7.558 1.00 86.12 162 LYS A N 1
ATOM 1297 C CA . LYS A 1 162 ? 11.500 12.719 8.053 1.00 86.12 162 LYS A CA 1
ATOM 1298 C C . LYS A 1 162 ? 11.530 12.136 9.458 1.00 86.12 162 LYS A C 1
ATOM 1300 O O . LYS A 1 162 ? 10.688 12.510 10.274 1.00 86.12 162 LYS A O 1
ATOM 1305 N N . ASP A 1 163 ? 12.475 11.248 9.722 1.00 84.00 163 ASP A N 1
ATOM 1306 C CA . ASP A 1 163 ? 12.787 10.824 11.084 1.00 84.00 163 ASP A CA 1
ATOM 1307 C C . ASP A 1 163 ? 13.667 11.861 11.812 1.00 84.00 163 ASP A C 1
ATOM 1309 O O . ASP A 1 163 ? 13.976 12.931 11.277 1.00 84.00 163 ASP A O 1
ATOM 1313 N N . GLU A 1 164 ? 14.062 11.548 13.048 1.00 80.44 164 GLU A N 1
ATOM 1314 C CA . GLU A 1 164 ? 14.924 12.395 13.889 1.00 80.44 164 GLU A CA 1
ATOM 1315 C C . GLU A 1 164 ? 16.305 12.658 13.262 1.00 80.44 164 GLU A C 1
ATOM 1317 O O . GLU A 1 164 ? 16.916 13.692 13.525 1.00 80.44 164 GLU A O 1
ATOM 1322 N N . ASN A 1 165 ? 16.761 11.769 12.375 1.00 83.81 165 ASN A N 1
ATOM 1323 C CA . ASN A 1 165 ? 18.027 11.875 11.649 1.00 83.81 165 ASN A CA 1
ATOM 1324 C C . ASN A 1 165 ? 17.872 12.583 10.289 1.00 83.81 165 ASN A C 1
ATOM 1326 O O . ASN A 1 165 ? 18.849 12.778 9.565 1.00 83.81 165 ASN A O 1
ATOM 1330 N N . GLY A 1 166 ? 16.652 12.991 9.925 1.00 84.12 166 GLY A N 1
ATOM 1331 C CA . GLY A 1 166 ? 16.337 13.629 8.650 1.00 84.12 166 GLY A CA 1
ATOM 1332 C C . GLY A 1 166 ? 16.174 12.661 7.472 1.00 84.12 166 GLY A C 1
ATOM 1333 O O . GLY A 1 166 ? 16.000 13.127 6.337 1.00 84.12 166 GLY A O 1
ATOM 1334 N N . GLU A 1 167 ? 16.189 11.349 7.711 1.00 86.19 167 GLU A N 1
ATOM 1335 C CA . GLU A 1 167 ? 15.980 10.316 6.702 1.00 86.19 167 GLU A CA 1
ATOM 1336 C C . GLU A 1 167 ? 14.500 10.185 6.328 1.00 86.19 167 GLU A C 1
ATOM 1338 O O . GLU A 1 167 ? 13.597 10.355 7.145 1.00 86.19 167 GLU A O 1
ATOM 1343 N N . GLN A 1 168 ? 14.232 9.891 5.054 1.00 85.12 168 GLN A N 1
ATOM 1344 C CA . GLN A 1 168 ? 12.872 9.740 4.532 1.00 85.12 168 GLN A CA 1
ATOM 1345 C C . GLN A 1 168 ? 12.332 8.338 4.825 1.00 85.12 168 GLN A C 1
ATOM 1347 O O . GLN A 1 168 ? 12.597 7.394 4.074 1.00 85.12 168 GLN A O 1
ATOM 1352 N N . VAL A 1 169 ? 11.516 8.226 5.868 1.00 85.69 169 VAL A N 1
ATOM 1353 C CA . VAL A 1 169 ? 10.893 6.978 6.321 1.00 85.69 169 VAL A CA 1
ATOM 1354 C C . VAL A 1 169 ? 9.404 6.931 5.984 1.00 85.69 169 VAL A C 1
ATOM 1356 O O . VAL A 1 169 ? 8.748 7.950 5.773 1.00 85.69 169 VAL A O 1
ATOM 1359 N N . GLU A 1 170 ? 8.840 5.728 5.899 1.00 85.69 170 GLU A N 1
ATOM 1360 C CA . GLU A 1 170 ? 7.400 5.560 5.687 1.00 85.69 170 GLU A CA 1
ATOM 1361 C C . GLU A 1 170 ? 6.613 6.076 6.901 1.00 85.69 170 GLU A C 1
ATOM 1363 O O . GLU A 1 170 ? 6.840 5.633 8.026 1.00 85.69 170 GLU A O 1
ATOM 1368 N N . ALA A 1 171 ? 5.641 6.970 6.683 1.00 86.81 171 ALA A N 1
ATOM 1369 C CA . ALA A 1 171 ? 4.851 7.557 7.774 1.00 86.81 171 ALA A CA 1
ATOM 1370 C C . ALA A 1 171 ? 3.896 6.566 8.460 1.00 86.81 171 ALA A C 1
ATOM 1372 O O . ALA A 1 171 ? 3.362 6.848 9.534 1.00 86.81 171 ALA A O 1
ATOM 1373 N N . PHE A 1 172 ? 3.644 5.417 7.830 1.00 90.81 172 PHE A N 1
ATOM 1374 C CA . PHE A 1 172 ? 2.979 4.284 8.460 1.00 90.81 172 PHE A CA 1
ATOM 1375 C C . PHE A 1 172 ? 3.569 2.975 7.905 1.00 90.81 172 PHE A C 1
ATOM 1377 O O . PHE A 1 172 ? 3.021 2.416 6.957 1.00 90.81 172 PHE A O 1
ATOM 1384 N N . PRO A 1 173 ? 4.687 2.474 8.468 1.00 86.81 173 PRO A N 1
ATOM 1385 C CA . PRO A 1 173 ? 5.476 1.386 7.871 1.00 86.81 173 PRO A CA 1
ATOM 1386 C C . PRO A 1 173 ? 4.706 0.084 7.607 1.00 86.81 173 PRO A C 1
ATOM 1388 O O . PRO A 1 173 ? 5.045 -0.678 6.703 1.00 86.81 173 PRO A O 1
ATOM 1391 N N . ARG A 1 174 ? 3.657 -0.175 8.394 1.00 90.00 174 ARG A N 1
ATOM 1392 C CA . ARG A 1 174 ? 2.809 -1.370 8.275 1.00 90.00 174 ARG A CA 1
ATOM 1393 C C . ARG A 1 174 ? 1.779 -1.257 7.151 1.00 90.00 174 ARG A C 1
ATOM 1395 O O . ARG A 1 174 ? 1.227 -2.276 6.748 1.00 90.00 174 ARG A O 1
ATOM 1402 N N . TYR A 1 175 ? 1.506 -0.057 6.643 1.00 92.69 175 TYR A N 1
ATOM 1403 C CA . TYR A 1 175 ? 0.512 0.180 5.605 1.00 92.69 175 TYR A CA 1
ATOM 1404 C C . TYR A 1 175 ? 1.147 0.286 4.220 1.00 92.69 175 TYR A C 1
ATOM 1406 O O . TYR A 1 175 ? 2.049 1.089 3.988 1.00 92.69 175 TYR A O 1
ATOM 1414 N N . LYS A 1 176 ? 0.624 -0.487 3.268 1.00 88.69 176 LYS A N 1
ATOM 1415 C CA . LYS A 1 176 ? 1.033 -0.456 1.863 1.00 88.69 176 LYS A CA 1
ATOM 1416 C C . LYS A 1 176 ? -0.173 -0.194 0.974 1.00 88.69 176 LYS A C 1
ATOM 1418 O O . LYS A 1 176 ? -1.081 -1.018 0.877 1.00 88.69 176 LYS A O 1
ATOM 1423 N N . TYR A 1 177 ? -0.153 0.941 0.282 1.00 85.62 177 TYR A N 1
ATOM 1424 C CA . TYR A 1 177 ? -1.125 1.241 -0.763 1.00 85.62 177 TYR A CA 1
ATOM 1425 C C . TYR A 1 177 ? -0.654 0.674 -2.108 1.00 85.62 177 TYR A C 1
ATOM 1427 O O . TYR A 1 177 ? 0.295 1.170 -2.717 1.00 85.62 177 TYR A O 1
ATOM 1435 N N . LEU A 1 178 ? -1.355 -0.352 -2.581 1.00 79.44 178 LEU A N 1
ATOM 1436 C CA . LEU A 1 178 ? -1.143 -1.039 -3.853 1.00 79.44 178 LEU A CA 1
ATOM 1437 C C . LEU A 1 178 ? -2.210 -0.625 -4.863 1.00 79.44 178 LEU A C 1
ATOM 1439 O O . LEU A 1 178 ? -2.927 -1.460 -5.403 1.00 79.44 178 LEU A O 1
ATOM 1443 N N . GLY A 1 179 ? -2.367 0.677 -5.086 1.00 78.62 179 GLY A N 1
ATOM 1444 C CA . GLY A 1 179 ? -3.335 1.167 -6.059 1.00 78.62 179 GLY A CA 1
ATOM 1445 C C . GLY A 1 179 ? -2.758 2.085 -7.122 1.00 78.62 179 GLY A C 1
ATOM 1446 O O . GLY A 1 179 ? -1.548 2.306 -7.213 1.00 78.62 179 GLY A O 1
ATOM 1447 N N . VAL A 1 180 ? -3.657 2.631 -7.937 1.00 75.50 180 VAL A N 1
ATOM 1448 C CA . VAL A 1 180 ? -3.334 3.457 -9.112 1.00 75.50 180 VAL A CA 1
ATOM 1449 C C . VAL A 1 180 ? -2.692 4.810 -8.786 1.00 75.50 180 VAL A C 1
ATOM 1451 O O . VAL A 1 180 ? -2.111 5.429 -9.676 1.00 75.50 180 VAL A O 1
ATOM 1454 N N . ARG A 1 181 ? -2.763 5.301 -7.540 1.00 69.50 181 ARG A N 1
ATOM 1455 C CA . ARG A 1 181 ? -2.149 6.585 -7.146 1.00 69.50 181 ARG A CA 1
ATOM 1456 C C . ARG A 1 181 ? -0.636 6.475 -6.945 1.00 69.50 181 ARG A C 1
ATOM 1458 O O . ARG A 1 181 ? -0.162 5.659 -6.155 1.00 69.50 181 ARG A O 1
ATOM 1465 N N . ASN A 1 182 ? 0.112 7.354 -7.612 1.00 63.88 182 ASN A N 1
ATOM 1466 C CA . ASN A 1 182 ? 1.561 7.512 -7.421 1.00 63.88 182 ASN A CA 1
ATOM 1467 C C . ASN A 1 182 ? 1.909 8.616 -6.422 1.00 63.88 182 ASN A C 1
ATOM 1469 O O . ASN A 1 182 ? 2.889 8.509 -5.693 1.00 63.88 182 ASN A O 1
ATOM 1473 N N . ILE A 1 183 ? 1.087 9.659 -6.396 1.00 66.88 183 ILE A N 1
ATOM 1474 C CA . ILE A 1 183 ? 1.083 10.754 -5.426 1.00 66.88 183 ILE A CA 1
ATOM 1475 C C . ILE A 1 183 ? -0.388 11.074 -5.120 1.00 66.88 183 ILE A C 1
ATOM 1477 O O . ILE A 1 183 ? -1.248 10.727 -5.933 1.00 66.88 183 ILE A O 1
ATOM 1481 N N . PRO A 1 184 ? -0.718 11.758 -4.008 1.00 58.31 184 PRO A N 1
ATOM 1482 C CA . PRO A 1 184 ? -2.114 11.992 -3.619 1.00 58.31 184 PRO A CA 1
ATOM 1483 C C . PRO A 1 184 ? -3.006 12.594 -4.719 1.00 58.31 184 PRO A C 1
ATOM 1485 O O . PRO A 1 184 ? -4.200 12.316 -4.756 1.00 58.31 184 PRO A O 1
ATOM 1488 N N . GLN A 1 185 ? -2.422 13.381 -5.630 1.00 61.03 185 GLN A N 1
ATOM 1489 C CA . GLN A 1 185 ? -3.125 14.099 -6.698 1.00 61.03 185 GLN A CA 1
ATOM 1490 C C . GLN A 1 185 ? -2.997 13.460 -8.093 1.00 61.03 185 GLN A C 1
ATOM 1492 O O . GLN A 1 185 ? -3.565 13.979 -9.047 1.00 61.03 185 GLN A O 1
ATOM 1497 N N . SER A 1 186 ? -2.251 12.361 -8.252 1.00 64.75 186 SER A N 1
ATOM 1498 C CA . SER A 1 186 ? -2.021 11.747 -9.567 1.00 64.75 186 SER A CA 1
ATOM 1499 C C . SER A 1 186 ? -2.186 10.241 -9.512 1.00 64.75 186 SER A C 1
ATOM 1501 O O . SER A 1 186 ? -1.629 9.557 -8.647 1.00 64.75 186 SER A O 1
ATOM 1503 N N . ALA A 1 187 ? -2.926 9.726 -10.486 1.00 62.50 187 ALA A N 1
ATOM 1504 C CA . ALA A 1 187 ? -3.171 8.313 -10.639 1.00 62.50 187 ALA A CA 1
ATOM 1505 C C . ALA A 1 187 ? -2.895 7.856 -12.069 1.00 62.50 187 ALA A C 1
ATOM 1507 O O . ALA A 1 187 ? -3.173 8.562 -13.036 1.00 62.50 187 ALA A O 1
ATOM 1508 N N . SER A 1 188 ? -2.327 6.663 -12.194 1.00 67.56 188 SER A N 1
ATOM 1509 C CA . SER A 1 188 ? -1.974 6.059 -13.466 1.00 67.56 188 SER A CA 1
ATOM 1510 C C . SER A 1 188 ? -2.123 4.548 -13.379 1.00 67.56 188 SER A C 1
ATOM 1512 O O . SER A 1 188 ? -1.503 3.895 -12.543 1.00 67.56 188 SER A O 1
ATOM 1514 N N . THR A 1 189 ? -2.882 3.968 -14.303 1.00 68.69 189 THR A N 1
ATOM 1515 C CA . THR A 1 189 ? -2.948 2.511 -14.473 1.00 68.69 189 THR A CA 1
ATOM 1516 C C . THR A 1 189 ? -1.572 1.922 -14.790 1.00 68.69 189 THR A C 1
ATOM 1518 O O . THR A 1 189 ? -1.232 0.853 -14.295 1.00 68.69 189 THR A O 1
ATOM 1521 N N . ARG A 1 190 ? -0.711 2.660 -15.509 1.00 71.25 190 ARG A N 1
ATOM 1522 C CA . ARG A 1 190 ? 0.687 2.257 -15.748 1.00 71.25 190 ARG A CA 1
ATOM 1523 C C . ARG A 1 190 ? 1.496 2.150 -14.461 1.00 71.25 190 ARG A C 1
ATOM 1525 O O . ARG A 1 190 ? 2.375 1.303 -14.374 1.00 71.25 190 ARG A O 1
ATOM 1532 N N . ALA A 1 191 ? 1.220 2.999 -13.475 1.00 68.38 191 ALA A N 1
ATOM 1533 C CA . ALA A 1 191 ? 1.896 2.930 -12.188 1.00 68.38 191 ALA A CA 1
ATOM 1534 C C . ALA A 1 191 ? 1.505 1.683 -11.394 1.00 68.38 191 ALA A C 1
ATOM 1536 O O . ALA A 1 191 ? 2.370 1.040 -10.809 1.00 68.38 191 ALA A O 1
ATOM 1537 N N . TYR A 1 192 ? 0.220 1.326 -11.424 1.00 72.62 192 TYR A N 1
ATOM 1538 C CA . TYR A 1 192 ? -0.274 0.089 -10.828 1.00 72.62 192 TYR A CA 1
ATOM 1539 C C . TYR A 1 192 ? 0.373 -1.144 -11.470 1.00 72.62 192 TYR A C 1
ATOM 1541 O O . TYR A 1 192 ? 0.919 -1.987 -10.761 1.00 72.62 192 TYR A O 1
ATOM 1549 N N . VAL A 1 193 ? 0.395 -1.205 -12.808 1.00 74.25 193 VAL A N 1
ATOM 1550 C CA . VAL A 1 193 ? 1.062 -2.291 -13.549 1.00 74.25 193 VAL A CA 1
ATOM 1551 C C . VAL A 1 193 ? 2.545 -2.355 -13.191 1.00 74.25 193 VAL A C 1
ATOM 1553 O O . VAL A 1 193 ? 3.047 -3.422 -12.861 1.00 74.25 193 VAL A O 1
ATOM 1556 N N . ARG A 1 194 ? 3.239 -1.211 -13.185 1.00 75.19 194 ARG A N 1
ATOM 1557 C CA . ARG A 1 194 ? 4.658 -1.146 -12.825 1.00 75.19 194 ARG A CA 1
ATOM 1558 C C . ARG A 1 194 ? 4.922 -1.666 -11.410 1.00 75.19 194 ARG A C 1
ATOM 1560 O O . ARG A 1 194 ? 5.797 -2.505 -11.256 1.00 75.19 194 ARG A O 1
ATOM 1567 N N . ARG A 1 195 ? 4.161 -1.217 -10.406 1.00 73.25 195 ARG A N 1
ATOM 1568 C CA . ARG A 1 195 ? 4.298 -1.705 -9.022 1.00 73.25 195 ARG A CA 1
ATOM 1569 C C . ARG A 1 195 ? 4.030 -3.200 -8.923 1.00 73.25 195 ARG A C 1
ATOM 1571 O O . ARG A 1 195 ? 4.744 -3.897 -8.220 1.00 73.25 195 ARG A O 1
ATOM 1578 N N . THR A 1 196 ? 3.013 -3.687 -9.631 1.00 76.88 196 THR A N 1
ATOM 1579 C CA . THR A 1 196 ? 2.683 -5.117 -9.669 1.00 76.88 196 THR A CA 1
ATOM 1580 C C . THR A 1 196 ? 3.864 -5.920 -10.208 1.00 76.88 196 THR A C 1
ATOM 1582 O O . THR A 1 196 ? 4.284 -6.880 -9.575 1.00 76.88 196 THR A O 1
ATOM 1585 N N . VAL A 1 197 ? 4.457 -5.476 -11.321 1.00 75.88 197 VAL A N 1
ATOM 1586 C CA . VAL A 1 197 ? 5.669 -6.086 -11.882 1.00 75.88 197 VAL A CA 1
ATOM 1587 C C . VAL A 1 197 ? 6.838 -6.030 -10.897 1.00 75.88 197 VAL A C 1
ATOM 1589 O O . VAL A 1 197 ? 7.466 -7.057 -10.673 1.00 75.88 197 VAL A O 1
ATOM 1592 N N . GLU A 1 198 ? 7.106 -4.878 -10.276 1.00 77.06 198 GLU A N 1
ATOM 1593 C CA . GLU A 1 198 ? 8.180 -4.722 -9.281 1.00 77.06 198 GLU A CA 1
ATOM 1594 C C . GLU A 1 198 ? 8.002 -5.707 -8.109 1.00 77.06 198 GLU A C 1
ATOM 1596 O O . GLU A 1 198 ? 8.937 -6.433 -7.788 1.00 77.06 198 GLU A O 1
ATOM 1601 N N . PHE A 1 199 ? 6.796 -5.845 -7.542 1.00 75.56 199 PHE A N 1
ATOM 1602 C CA . PHE A 1 199 ? 6.538 -6.803 -6.455 1.00 75.56 199 PHE A CA 1
ATOM 1603 C C . PHE A 1 199 ? 6.706 -8.260 -6.864 1.00 75.56 199 PHE A C 1
ATOM 1605 O O . PHE A 1 199 ? 7.198 -9.067 -6.068 1.00 75.56 199 PHE A O 1
ATOM 1612 N N . ILE A 1 200 ? 6.260 -8.597 -8.075 1.00 75.31 200 ILE A N 1
ATOM 1613 C CA . ILE A 1 200 ? 6.411 -9.938 -8.624 1.00 75.31 200 ILE A CA 1
ATOM 1614 C C . ILE A 1 200 ? 7.907 -10.244 -8.759 1.00 75.31 200 ILE A C 1
ATOM 1616 O O . ILE A 1 200 ? 8.369 -11.233 -8.196 1.00 75.31 200 ILE A O 1
ATOM 1620 N N . VAL A 1 201 ? 8.676 -9.364 -9.409 1.00 74.00 201 VAL A N 1
ATOM 1621 C CA . VAL A 1 201 ? 10.131 -9.514 -9.589 1.00 74.00 201 VAL A CA 1
ATOM 1622 C C . VAL A 1 201 ? 10.862 -9.589 -8.244 1.00 74.00 201 VAL A C 1
ATOM 1624 O O . VAL A 1 201 ? 11.678 -10.485 -8.055 1.00 74.00 201 VAL A O 1
ATOM 1627 N N . GLU A 1 202 ? 10.514 -8.752 -7.262 1.00 74.12 202 GLU A N 1
ATOM 1628 C CA . GLU A 1 202 ? 11.076 -8.825 -5.904 1.00 74.12 202 GLU A CA 1
ATOM 1629 C C . GLU A 1 202 ? 10.851 -10.193 -5.236 1.00 74.12 202 GLU A C 1
ATOM 1631 O O . GLU A 1 202 ? 11.695 -10.650 -4.462 1.00 74.12 202 GLU A O 1
ATOM 1636 N N . GLN A 1 203 ? 9.720 -10.864 -5.495 1.00 73.19 203 GLN A N 1
ATOM 1637 C CA . GLN A 1 203 ? 9.498 -12.215 -4.963 1.00 73.19 203 GLN A CA 1
ATOM 1638 C C . GLN A 1 203 ? 10.370 -13.262 -5.661 1.00 73.19 203 GLN A C 1
ATOM 1640 O O . GLN A 1 203 ? 10.712 -14.264 -5.030 1.00 73.19 203 GLN A O 1
ATOM 1645 N N . PHE A 1 204 ? 10.750 -13.029 -6.919 1.00 67.81 204 PHE A N 1
ATOM 1646 C CA . PHE A 1 204 ? 11.660 -13.891 -7.672 1.00 67.81 204 PHE A CA 1
ATOM 1647 C C . PHE A 1 204 ? 13.133 -13.688 -7.287 1.00 67.81 204 PHE A C 1
ATOM 1649 O O . PHE A 1 204 ? 13.863 -14.673 -7.176 1.00 67.81 204 PHE A O 1
ATOM 1656 N N . GLU A 1 205 ? 13.565 -12.445 -7.039 1.00 63.84 205 GLU A N 1
ATOM 1657 C CA . GLU A 1 205 ? 14.958 -12.098 -6.696 1.00 63.84 205 GLU A CA 1
ATOM 1658 C C . GLU A 1 205 ? 15.379 -12.522 -5.286 1.00 63.84 205 GLU A C 1
ATOM 1660 O O . GLU A 1 205 ? 16.568 -12.730 -5.018 1.00 63.84 205 GLU A O 1
ATOM 1665 N N . LYS A 1 206 ? 14.425 -12.680 -4.362 1.00 65.12 206 LYS A N 1
ATOM 1666 C CA . LYS A 1 206 ? 14.710 -13.303 -3.068 1.00 65.12 206 LYS A CA 1
ATOM 1667 C C . LYS A 1 206 ? 15.229 -14.714 -3.346 1.00 65.12 206 LYS A C 1
ATOM 1669 O O . LYS A 1 206 ? 14.461 -15.567 -3.764 1.00 65.12 206 LYS A O 1
ATOM 1674 N N . LYS A 1 207 ? 16.527 -14.951 -3.098 1.00 49.62 207 LYS A N 1
ATOM 1675 C CA . LYS A 1 207 ? 17.300 -16.192 -3.371 1.00 49.62 207 LYS A CA 1
ATOM 1676 C C . LYS A 1 207 ? 16.657 -17.509 -2.903 1.00 49.62 207 LYS A C 1
ATOM 1678 O O . LYS A 1 207 ? 17.107 -18.582 -3.286 1.00 49.62 207 LYS A O 1
ATOM 1683 N N . ASP A 1 208 ? 15.606 -17.427 -2.103 1.00 52.66 208 ASP A N 1
ATOM 1684 C CA . ASP A 1 208 ? 14.760 -18.530 -1.680 1.00 52.66 208 ASP A CA 1
ATOM 1685 C C . ASP A 1 208 ? 13.456 -18.626 -2.504 1.00 52.66 208 ASP A C 1
ATOM 1687 O O . ASP A 1 208 ? 12.497 -19.194 -2.017 1.00 52.66 208 ASP A O 1
ATOM 1691 N N . SER A 1 209 ? 13.345 -18.101 -3.728 1.00 48.34 209 SER A N 1
ATOM 1692 C CA . SER A 1 209 ? 12.086 -18.070 -4.505 1.00 48.34 209 SER A CA 1
ATOM 1693 C C . SER A 1 209 ? 11.528 -19.456 -4.872 1.00 48.34 209 SER A C 1
ATOM 1695 O O . SER A 1 209 ? 10.312 -19.639 -4.921 1.00 48.34 209 SER A O 1
ATOM 1697 N N . ASN A 1 210 ? 12.391 -20.473 -4.974 1.00 47.47 210 ASN A N 1
ATOM 1698 C CA . ASN A 1 210 ? 11.972 -21.882 -5.020 1.00 47.47 210 ASN A CA 1
ATOM 1699 C C . ASN A 1 210 ? 11.494 -22.429 -3.655 1.00 47.47 210 ASN A C 1
ATOM 1701 O O . ASN A 1 210 ? 10.754 -23.409 -3.616 1.00 47.47 210 ASN A O 1
ATOM 1705 N N . LYS A 1 211 ? 11.866 -21.797 -2.533 1.00 50.12 211 LYS A N 1
ATOM 1706 C CA . LYS A 1 211 ? 11.318 -22.060 -1.186 1.00 50.12 211 LYS A CA 1
ATOM 1707 C C . LYS A 1 211 ? 10.168 -21.120 -0.794 1.00 50.12 211 LYS A C 1
ATOM 1709 O O . LYS A 1 211 ? 9.422 -21.454 0.119 1.00 50.12 211 LYS A O 1
ATOM 1714 N N . SER A 1 212 ? 10.000 -19.965 -1.445 1.00 56.88 212 SER A N 1
ATOM 1715 C CA . SER A 1 212 ? 9.115 -18.874 -1.002 1.00 56.88 212 SER A CA 1
ATOM 1716 C C . SER A 1 212 ? 7.630 -19.191 -1.170 1.00 56.88 212 SER A C 1
ATOM 1718 O O . SER A 1 212 ? 6.780 -18.366 -0.844 1.00 56.88 212 SER A O 1
ATOM 1720 N N . GLY A 1 213 ? 7.299 -20.369 -1.708 1.00 66.12 213 GLY A N 1
ATOM 1721 C CA . GLY A 1 213 ? 5.933 -20.809 -1.964 1.00 66.12 213 GLY A CA 1
ATOM 1722 C C . GLY A 1 213 ? 5.197 -19.961 -3.002 1.00 66.12 213 GLY A C 1
ATOM 1723 O O . GLY A 1 213 ? 4.106 -20.353 -3.397 1.00 66.12 213 GLY A O 1
ATOM 1724 N N . PHE A 1 214 ? 5.775 -18.846 -3.468 1.00 74.88 214 PHE A N 1
ATOM 1725 C CA . PHE A 1 214 ? 5.128 -17.885 -4.352 1.00 74.88 214 PHE A CA 1
ATOM 1726 C C . PHE A 1 214 ? 4.902 -18.471 -5.743 1.00 74.88 214 PHE A C 1
ATOM 1728 O O . PHE A 1 214 ? 3.767 -18.482 -6.200 1.00 74.88 214 PHE A O 1
ATOM 1735 N N . ILE A 1 215 ? 5.939 -19.042 -6.371 1.00 74.50 215 ILE A N 1
ATOM 1736 C CA . ILE A 1 215 ? 5.812 -19.697 -7.685 1.00 74.50 215 ILE A CA 1
ATOM 1737 C C . ILE A 1 215 ? 4.803 -20.845 -7.605 1.00 74.50 215 ILE A C 1
ATOM 1739 O O . ILE A 1 215 ? 3.918 -20.952 -8.445 1.00 74.50 215 ILE A O 1
ATOM 1743 N N . SER A 1 216 ? 4.886 -21.675 -6.563 1.00 76.31 216 SER A N 1
ATOM 1744 C CA . SER A 1 216 ? 3.962 -22.797 -6.374 1.00 76.31 216 SER A CA 1
ATOM 1745 C C . SER A 1 216 ? 2.527 -22.338 -6.104 1.00 76.31 216 SER A C 1
ATOM 1747 O O . SER A 1 216 ? 1.590 -22.967 -6.577 1.00 76.31 216 SER A O 1
ATOM 1749 N N . ALA A 1 217 ? 2.330 -21.258 -5.344 1.00 78.88 217 ALA A N 1
ATOM 1750 C CA . ALA A 1 217 ? 1.011 -20.675 -5.108 1.00 78.88 217 ALA A CA 1
ATOM 1751 C C . ALA A 1 217 ? 0.441 -20.042 -6.376 1.00 78.88 217 ALA A C 1
ATOM 1753 O O . ALA A 1 217 ? -0.749 -20.183 -6.633 1.00 78.88 217 ALA A O 1
ATOM 1754 N N . LEU A 1 218 ? 1.295 -19.398 -7.169 1.00 79.25 218 LEU A N 1
ATOM 1755 C CA . LEU A 1 218 ? 0.922 -18.809 -8.439 1.00 79.25 218 LEU A CA 1
ATOM 1756 C C . LEU A 1 218 ? 0.501 -19.886 -9.438 1.00 79.25 218 LEU A C 1
ATOM 1758 O O . LEU A 1 218 ? -0.595 -19.774 -9.964 1.00 79.25 218 LEU A O 1
ATOM 1762 N N . LYS A 1 219 ? 1.298 -20.957 -9.591 1.00 79.81 219 LYS A N 1
ATOM 1763 C CA . LYS A 1 219 ? 0.949 -22.136 -10.403 1.00 79.81 219 LYS A CA 1
ATOM 1764 C C . LYS A 1 219 ? -0.387 -22.740 -9.974 1.00 79.81 219 LYS A C 1
ATOM 1766 O O . LYS A 1 219 ? -1.271 -22.921 -10.792 1.00 79.81 219 LYS A O 1
ATOM 1771 N N . ARG A 1 220 ? -0.594 -22.948 -8.667 1.00 82.75 220 ARG A N 1
ATOM 1772 C CA . ARG A 1 220 ? -1.890 -23.431 -8.153 1.00 82.75 220 ARG A CA 1
ATOM 1773 C C . ARG A 1 220 ? -3.052 -22.494 -8.488 1.00 82.75 220 ARG A C 1
ATOM 1775 O O . ARG A 1 220 ? -4.156 -22.970 -8.720 1.00 82.75 220 ARG A O 1
ATOM 1782 N N . ALA A 1 221 ? -2.831 -21.181 -8.457 1.00 83.31 221 ALA A N 1
ATOM 1783 C CA . ALA A 1 221 ? -3.866 -20.203 -8.772 1.00 83.31 221 ALA A CA 1
ATOM 1784 C C . ALA A 1 221 ? -4.195 -20.182 -10.272 1.00 83.31 221 ALA A C 1
ATOM 1786 O O . ALA A 1 221 ? -5.370 -20.123 -10.621 1.00 83.31 221 ALA A O 1
ATOM 1787 N N . THR A 1 222 ? -3.191 -20.253 -11.148 1.00 84.25 222 THR A N 1
ATOM 1788 C CA . THR A 1 222 ? -3.390 -20.351 -12.602 1.00 84.25 222 THR A CA 1
ATOM 1789 C C . THR A 1 222 ? -4.027 -21.681 -12.987 1.00 84.25 222 THR A C 1
ATOM 1791 O O . THR A 1 222 ? -5.009 -21.659 -13.718 1.00 84.25 222 THR A O 1
ATOM 1794 N N . ASP A 1 223 ? -3.590 -22.799 -12.396 1.00 85.38 223 ASP A N 1
ATOM 1795 C CA . ASP A 1 223 ? -4.212 -24.119 -12.571 1.00 85.38 223 ASP A CA 1
ATOM 1796 C C . ASP A 1 223 ? -5.693 -24.099 -12.164 1.00 85.38 223 ASP A C 1
ATOM 1798 O O . ASP A 1 223 ? -6.552 -24.582 -12.896 1.00 85.38 223 ASP A O 1
ATOM 1802 N N . PHE A 1 224 ? -6.013 -23.504 -11.008 1.00 87.38 224 PHE A N 1
ATOM 1803 C CA . PHE A 1 224 ? -7.394 -23.376 -10.531 1.00 87.38 224 PHE A CA 1
ATOM 1804 C C . PHE A 1 224 ? -8.272 -22.531 -11.463 1.00 87.38 224 PHE A C 1
ATOM 1806 O O . PHE A 1 224 ? -9.465 -22.792 -11.589 1.00 87.38 224 PHE A O 1
ATOM 1813 N N . LEU A 1 225 ? -7.695 -21.506 -12.092 1.00 87.88 225 LEU A N 1
ATOM 1814 C CA . LEU A 1 225 ? -8.385 -20.646 -13.052 1.00 87.88 225 LEU A CA 1
ATOM 1815 C C . LEU A 1 225 ? -8.367 -21.206 -14.483 1.00 87.88 225 LEU A C 1
ATOM 1817 O O . LEU A 1 225 ? -8.860 -20.528 -15.382 1.00 87.88 225 LEU A O 1
ATOM 1821 N N . GLU A 1 226 ? -7.802 -22.401 -14.692 1.00 89.25 226 GLU A N 1
ATOM 1822 C CA . GLU A 1 226 ? -7.608 -23.027 -16.008 1.00 89.25 226 GLU A CA 1
ATOM 1823 C C . GLU A 1 226 ? -6.833 -22.123 -16.987 1.00 89.25 226 GLU A C 1
ATOM 1825 O O . GLU A 1 226 ? -7.116 -22.060 -18.184 1.00 89.25 226 GLU A O 1
ATOM 1830 N N . LEU A 1 227 ? -5.852 -21.387 -16.459 1.00 85.94 227 LEU A N 1
ATOM 1831 C CA . LEU A 1 227 ? -4.954 -20.525 -17.218 1.00 85.94 227 LEU A CA 1
ATOM 1832 C C . LEU A 1 227 ? -3.613 -21.218 -17.457 1.00 85.94 227 LEU A C 1
ATOM 1834 O O . LEU A 1 227 ? -3.153 -22.014 -16.638 1.00 85.94 227 LEU A O 1
ATOM 1838 N N . ASP A 1 228 ? -2.943 -20.840 -18.544 1.00 82.06 228 ASP A N 1
ATOM 1839 C CA . ASP A 1 228 ? -1.569 -21.267 -18.790 1.00 82.06 228 ASP A CA 1
ATOM 1840 C C . ASP A 1 228 ? -0.657 -20.834 -17.630 1.00 82.06 228 ASP A C 1
ATOM 1842 O O . ASP A 1 228 ? -0.734 -19.709 -17.127 1.00 82.06 228 ASP A O 1
ATOM 1846 N N . ASN A 1 229 ? 0.243 -21.730 -17.217 1.00 79.25 229 ASN A N 1
ATOM 1847 C CA . ASN A 1 229 ? 1.227 -21.496 -16.156 1.00 79.25 229 ASN A CA 1
ATOM 1848 C C . ASN A 1 229 ? 2.383 -20.590 -16.624 1.00 79.25 229 ASN A C 1
ATOM 1850 O O . ASN A 1 229 ? 3.556 -20.892 -16.400 1.00 79.25 229 ASN A O 1
ATOM 1854 N N . SER A 1 230 ? 2.065 -19.467 -17.265 1.00 76.38 230 SER A N 1
ATOM 1855 C CA . SER A 1 230 ? 3.020 -18.455 -17.705 1.00 76.38 230 SER A CA 1
ATOM 1856 C C . SER A 1 230 ? 2.614 -17.065 -17.214 1.00 76.38 230 SER A C 1
ATOM 1858 O O . SER A 1 230 ? 1.449 -16.674 -17.212 1.00 76.38 230 SER A O 1
ATOM 1860 N N . ILE A 1 231 ? 3.610 -16.287 -16.788 1.00 77.62 231 ILE A N 1
ATOM 1861 C CA . ILE A 1 231 ? 3.470 -14.836 -16.662 1.00 77.62 231 ILE A CA 1
ATOM 1862 C C . ILE A 1 231 ? 4.523 -14.211 -17.549 1.00 77.62 231 ILE A C 1
ATOM 1864 O O . ILE A 1 231 ? 5.708 -14.219 -17.209 1.00 77.62 231 ILE A O 1
ATOM 1868 N N . ASP A 1 232 ? 4.056 -13.635 -18.649 1.00 81.69 232 ASP A N 1
ATOM 1869 C CA . ASP A 1 232 ? 4.903 -12.930 -19.592 1.00 81.69 232 ASP A CA 1
ATOM 1870 C C . ASP A 1 232 ? 4.858 -11.425 -19.331 1.00 81.69 232 ASP A C 1
ATOM 1872 O O . ASP A 1 232 ? 3.803 -10.784 -19.372 1.00 81.69 232 ASP A O 1
ATOM 1876 N N . ILE A 1 233 ? 6.029 -10.836 -19.100 1.00 80.69 233 ILE A N 1
ATOM 1877 C CA . ILE A 1 233 ? 6.199 -9.387 -19.103 1.00 80.69 233 ILE A CA 1
ATOM 1878 C C . ILE A 1 233 ? 6.783 -8.974 -20.445 1.00 80.69 233 ILE A C 1
ATOM 1880 O O . ILE A 1 233 ? 7.904 -9.340 -20.803 1.00 80.69 233 ILE A O 1
ATOM 1884 N N . TYR A 1 234 ? 6.029 -8.138 -21.154 1.00 85.25 234 TYR A N 1
ATOM 1885 C CA . TYR A 1 234 ? 6.449 -7.567 -22.423 1.00 85.25 234 TYR A CA 1
ATOM 1886 C C . TYR A 1 234 ? 7.017 -6.163 -22.234 1.00 85.25 234 TYR A C 1
ATOM 1888 O O . TYR A 1 234 ? 6.327 -5.253 -21.763 1.00 85.25 234 TYR A O 1
ATOM 1896 N N . TYR A 1 235 ? 8.253 -5.961 -22.684 1.00 85.50 235 TYR A N 1
ATOM 1897 C CA . TYR A 1 235 ? 8.844 -4.636 -22.840 1.00 85.50 235 TYR A CA 1
ATOM 1898 C C . TYR A 1 235 ? 8.957 -4.290 -24.318 1.00 85.50 235 TYR A C 1
ATOM 1900 O O . TYR A 1 235 ? 9.350 -5.112 -25.141 1.00 85.50 235 TYR A O 1
ATOM 1908 N N . TYR A 1 236 ? 8.637 -3.044 -24.655 1.00 87.25 236 TYR A N 1
ATOM 1909 C CA . TYR A 1 236 ? 8.736 -2.537 -26.018 1.00 87.25 236 TYR A CA 1
ATOM 1910 C C . TYR A 1 236 ? 9.882 -1.543 -26.110 1.00 87.25 236 TYR A C 1
ATOM 1912 O O . TYR A 1 236 ? 9.952 -0.586 -25.330 1.00 87.25 236 TYR A O 1
ATOM 1920 N N . THR A 1 237 ? 10.781 -1.761 -27.065 1.00 88.19 237 THR A N 1
ATOM 1921 C CA . THR A 1 237 ? 11.910 -0.860 -27.274 1.00 88.19 237 THR A CA 1
ATOM 1922 C C . THR A 1 237 ? 11.440 0.470 -27.855 1.00 88.19 237 THR A C 1
ATOM 1924 O O . THR A 1 237 ? 10.468 0.563 -28.606 1.00 88.19 237 THR A O 1
ATOM 1927 N N . SER A 1 238 ? 12.166 1.529 -27.512 1.00 83.31 238 SER A N 1
ATOM 1928 C CA . SER A 1 238 ? 12.047 2.837 -28.146 1.00 83.31 238 SER A CA 1
ATOM 1929 C C . SER A 1 238 ? 13.427 3.269 -28.617 1.00 83.31 238 SER A C 1
ATOM 1931 O O . SER A 1 238 ? 14.427 2.915 -27.993 1.00 83.31 238 SER A O 1
ATOM 1933 N N . ASN A 1 239 ? 13.489 3.997 -29.735 1.00 84.75 239 ASN A N 1
ATOM 1934 C CA . ASN A 1 239 ? 14.745 4.366 -30.394 1.00 84.75 239 ASN A CA 1
ATOM 1935 C C . ASN A 1 239 ? 15.648 3.148 -30.676 1.00 84.75 239 ASN A C 1
ATOM 1937 O O . ASN A 1 239 ? 16.860 3.194 -30.468 1.00 84.75 239 ASN A O 1
ATOM 1941 N N . ASN A 1 240 ? 15.057 2.056 -31.182 1.00 85.75 240 ASN A N 1
ATOM 1942 C CA . ASN A 1 240 ? 15.758 0.793 -31.446 1.00 85.75 240 ASN A CA 1
ATOM 1943 C C . ASN A 1 240 ? 17.035 0.989 -32.276 1.00 85.75 240 ASN A C 1
ATOM 1945 O O . ASN A 1 240 ? 18.095 0.472 -31.948 1.00 85.75 240 ASN A O 1
ATOM 1949 N N . ALA A 1 241 ? 16.948 1.839 -33.301 1.00 84.94 241 ALA A N 1
ATOM 1950 C CA . ALA A 1 241 ? 18.061 2.177 -34.179 1.00 84.94 241 ALA A CA 1
ATOM 1951 C C . ALA A 1 241 ? 19.193 2.967 -33.503 1.00 84.94 241 ALA A C 1
ATOM 1953 O O . ALA A 1 241 ? 20.155 3.285 -34.189 1.00 84.94 241 ALA A O 1
ATOM 1954 N N . LYS A 1 242 ? 19.086 3.347 -32.228 1.00 87.06 242 LYS A N 1
ATOM 1955 C CA . LYS A 1 242 ? 20.147 4.028 -31.473 1.00 87.06 242 LYS A CA 1
ATOM 1956 C C . LYS A 1 242 ? 20.696 3.159 -30.348 1.00 87.06 242 LYS A C 1
ATOM 1958 O O . LYS A 1 242 ? 21.903 3.126 -30.182 1.00 87.06 242 LYS A O 1
ATOM 1963 N N . PHE A 1 243 ? 19.830 2.449 -29.625 1.00 90.12 243 PHE A N 1
ATOM 1964 C CA . PHE A 1 243 ? 20.227 1.730 -28.407 1.00 90.12 243 PHE A CA 1
ATOM 1965 C C . PHE A 1 243 ? 20.330 0.209 -28.557 1.00 90.12 243 PHE A C 1
ATOM 1967 O O . PHE A 1 243 ? 20.894 -0.445 -27.693 1.00 90.12 243 PHE A O 1
ATOM 1974 N N . PHE A 1 244 ? 19.796 -0.368 -29.634 1.00 90.50 244 PHE A N 1
ATOM 1975 C CA . PHE A 1 244 ? 19.706 -1.820 -29.808 1.00 90.50 244 PHE A CA 1
ATOM 1976 C C . PHE A 1 244 ? 20.348 -2.241 -31.137 1.00 90.50 244 PHE A C 1
ATOM 1978 O O . PHE A 1 244 ? 19.701 -2.838 -31.999 1.00 90.50 244 PHE A O 1
ATOM 1985 N N . ARG A 1 245 ? 21.621 -1.862 -31.317 1.00 88.25 245 ARG A N 1
ATOM 1986 C CA . ARG A 1 245 ? 22.472 -2.245 -32.460 1.00 88.25 245 ARG A CA 1
ATOM 1987 C C . ARG A 1 245 ? 23.491 -3.346 -32.140 1.00 88.25 245 ARG A C 1
ATOM 1989 O O . ARG A 1 245 ? 24.008 -3.945 -33.073 1.00 88.25 245 ARG A O 1
ATOM 1996 N N . GLY A 1 246 ? 23.731 -3.628 -30.857 1.00 89.56 246 GLY A N 1
ATOM 1997 C CA . GLY A 1 246 ? 24.694 -4.638 -30.394 1.00 89.56 246 GLY A CA 1
ATOM 1998 C C . GLY A 1 246 ? 26.074 -4.078 -30.026 1.00 89.56 246 GLY A C 1
ATOM 1999 O O . GLY A 1 246 ? 26.913 -4.827 -29.535 1.00 89.56 246 GLY A O 1
ATOM 2000 N N . ASP A 1 247 ? 26.292 -2.775 -30.221 1.00 92.50 247 ASP A N 1
ATOM 2001 C CA . ASP A 1 247 ? 27.552 -2.049 -30.015 1.00 92.50 247 ASP A CA 1
ATOM 2002 C C . ASP A 1 247 ? 27.392 -0.783 -29.145 1.00 92.50 247 ASP A C 1
ATOM 2004 O O . ASP A 1 247 ? 28.195 0.145 -29.220 1.00 92.50 247 ASP A O 1
ATOM 2008 N N . LEU A 1 248 ? 26.341 -0.712 -28.322 1.00 94.44 248 LEU A N 1
ATOM 2009 C CA . LEU A 1 248 ? 26.084 0.430 -27.446 1.00 94.44 248 LEU A CA 1
ATOM 2010 C C . LEU A 1 248 ? 27.195 0.568 -26.395 1.00 94.44 248 LEU A C 1
ATOM 2012 O O . LEU A 1 248 ? 27.531 -0.405 -25.721 1.00 94.44 248 LEU A O 1
ATOM 2016 N N . THR A 1 249 ? 27.710 1.783 -26.206 1.00 94.75 249 THR A N 1
ATOM 2017 C CA . THR A 1 249 ? 28.680 2.116 -25.150 1.00 94.75 249 THR A CA 1
ATOM 2018 C C . THR A 1 249 ? 28.182 3.283 -24.291 1.00 94.75 249 THR A C 1
ATOM 2020 O O . THR A 1 249 ? 27.298 4.032 -24.737 1.00 94.75 249 THR A O 1
ATOM 2023 N N . PRO A 1 250 ? 28.743 3.491 -23.083 1.00 94.00 250 PRO A N 1
ATOM 2024 C CA . PRO A 1 250 ? 28.439 4.667 -22.270 1.00 94.00 250 PRO A CA 1
ATOM 2025 C C . PRO A 1 250 ? 28.659 5.986 -23.023 1.00 94.00 250 PRO A C 1
ATOM 2027 O O . PRO A 1 250 ? 27.816 6.874 -22.963 1.00 94.00 250 PRO A O 1
ATOM 2030 N N . GLU A 1 251 ? 29.726 6.097 -23.815 1.00 93.38 251 GLU A N 1
ATOM 2031 C CA . GLU A 1 251 ? 30.004 7.278 -24.643 1.00 93.38 251 GLU A CA 1
ATOM 2032 C C . GLU A 1 251 ? 28.946 7.455 -25.741 1.00 93.38 251 GLU A C 1
ATOM 2034 O O . GLU A 1 251 ? 28.580 8.577 -26.085 1.00 93.38 251 GLU A O 1
ATOM 2039 N N . GLY A 1 252 ? 28.410 6.352 -26.272 1.00 91.25 252 GLY A N 1
ATOM 2040 C CA . GLY A 1 252 ? 27.285 6.373 -27.205 1.00 91.25 252 GLY A CA 1
ATOM 2041 C C . GLY A 1 252 ? 25.992 6.904 -26.574 1.00 91.25 252 GLY A C 1
ATOM 2042 O O . GLY A 1 252 ? 25.225 7.604 -27.243 1.00 91.25 252 GLY A O 1
ATOM 2043 N N . LEU A 1 253 ? 25.757 6.620 -25.286 1.00 91.12 253 LEU A N 1
ATOM 2044 C CA . LEU A 1 253 ? 24.658 7.219 -24.521 1.00 91.12 253 LEU A CA 1
ATOM 2045 C C . LEU A 1 253 ? 24.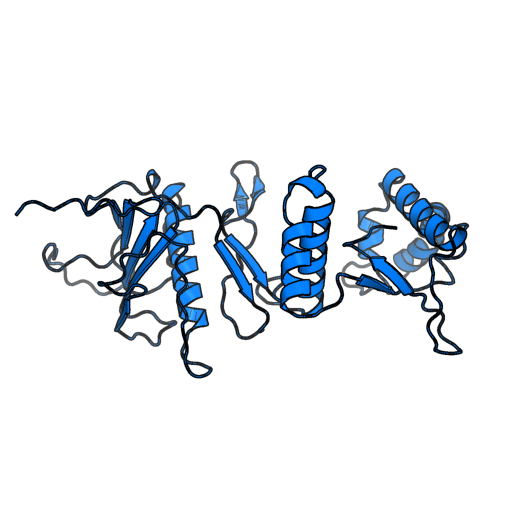888 8.718 -24.308 1.00 91.12 253 LEU A C 1
ATOM 2047 O O . LEU A 1 253 ? 23.979 9.507 -24.578 1.00 91.12 253 LEU A O 1
ATOM 2051 N N . ASP A 1 254 ? 26.096 9.112 -23.901 1.00 92.38 254 ASP A N 1
ATOM 2052 C CA . ASP A 1 254 ? 26.476 10.518 -23.733 1.00 92.38 254 ASP A CA 1
ATOM 2053 C C . ASP A 1 254 ? 26.254 11.299 -25.039 1.00 92.38 254 ASP A C 1
ATOM 2055 O O . ASP A 1 254 ? 25.569 12.322 -25.052 1.00 92.38 254 ASP A O 1
ATOM 2059 N N . ALA A 1 255 ? 26.739 10.771 -26.166 1.00 92.25 255 ALA A N 1
ATOM 2060 C CA . ALA A 1 255 ? 26.598 11.387 -27.485 1.00 92.25 255 ALA A CA 1
ATOM 2061 C C . ALA A 1 255 ? 25.135 11.560 -27.928 1.00 92.25 255 ALA A C 1
ATOM 2063 O O . ALA A 1 255 ? 24.826 12.449 -28.722 1.00 92.25 255 ALA A O 1
ATOM 2064 N N . TYR A 1 256 ? 24.221 10.722 -27.433 1.00 91.06 256 TYR A N 1
ATOM 2065 C CA . TYR A 1 256 ? 22.792 10.875 -27.690 1.00 91.06 256 TYR A CA 1
ATOM 2066 C C . TYR A 1 256 ? 22.146 11.930 -26.781 1.00 91.06 256 TYR A C 1
ATOM 2068 O O . TYR A 1 256 ? 21.347 12.737 -27.257 1.00 91.06 256 TYR A O 1
ATOM 2076 N N . PHE A 1 257 ? 22.457 11.919 -25.482 1.00 91.88 257 PHE A N 1
ATOM 2077 C CA . PHE A 1 257 ? 21.763 12.746 -24.493 1.00 91.88 257 PHE A CA 1
ATOM 2078 C C . PHE A 1 257 ? 22.355 14.148 -24.309 1.00 91.88 257 PHE A C 1
ATOM 2080 O O . PHE A 1 257 ? 21.584 15.067 -24.032 1.00 91.88 257 PHE A O 1
ATOM 2087 N N . GLU A 1 258 ? 23.664 14.361 -24.481 1.00 90.81 258 GLU A N 1
ATOM 2088 C CA . GLU A 1 258 ? 24.271 15.692 -24.306 1.00 90.81 258 GLU A CA 1
ATOM 2089 C C . GLU A 1 258 ? 23.726 16.742 -25.290 1.00 90.81 258 GLU A C 1
ATOM 2091 O O . GLU A 1 258 ? 23.328 17.808 -24.822 1.00 90.81 258 GLU A O 1
ATOM 2096 N N . PRO A 1 259 ? 23.551 16.468 -26.601 1.00 90.69 259 PRO A N 1
ATOM 2097 C CA . PRO A 1 259 ? 22.948 17.450 -27.508 1.00 90.69 259 PRO A CA 1
ATOM 2098 C C . PRO A 1 259 ? 21.505 17.808 -27.125 1.00 90.69 259 PRO A C 1
ATOM 2100 O O . PRO A 1 259 ? 21.037 18.925 -27.346 1.00 90.69 259 PRO A O 1
ATOM 2103 N N . ILE A 1 260 ? 20.772 16.854 -26.540 1.00 88.62 260 ILE A N 1
ATOM 2104 C CA . ILE A 1 260 ? 19.418 17.092 -26.028 1.00 88.62 260 ILE A CA 1
ATOM 2105 C C . ILE A 1 260 ? 19.504 17.979 -24.784 1.00 88.62 260 ILE A C 1
ATOM 2107 O O . ILE A 1 260 ? 18.770 18.954 -24.679 1.00 88.62 260 ILE A O 1
ATOM 2111 N N . ARG A 1 261 ? 20.422 17.689 -23.863 1.00 87.00 261 ARG A N 1
ATOM 2112 C CA . ARG A 1 261 ? 20.645 18.493 -22.659 1.00 87.00 261 ARG A CA 1
ATOM 2113 C C . ARG A 1 261 ? 20.988 19.945 -22.984 1.00 87.00 261 ARG A C 1
ATOM 2115 O O . ARG A 1 261 ? 20.424 20.843 -22.373 1.00 87.00 261 ARG A O 1
ATOM 2122 N N . GLU A 1 262 ? 21.867 20.176 -23.954 1.00 88.94 262 GLU A N 1
ATOM 2123 C CA . GLU A 1 262 ? 22.238 21.527 -24.390 1.00 88.94 262 GLU A CA 1
ATOM 2124 C C . GLU A 1 262 ? 21.041 22.301 -24.956 1.00 88.94 262 GLU A C 1
ATOM 2126 O O . GLU A 1 262 ? 20.901 23.500 -24.723 1.00 88.94 262 GLU A O 1
ATOM 2131 N N . LYS A 1 263 ? 20.143 21.606 -25.664 1.00 87.25 263 LYS A N 1
ATOM 2132 C CA . LYS A 1 263 ? 18.930 22.192 -26.245 1.00 87.25 263 LYS A CA 1
ATOM 2133 C C . LYS A 1 263 ? 17.832 22.482 -25.213 1.00 87.25 263 LYS A C 1
ATOM 2135 O O . LYS A 1 263 ? 16.993 23.344 -25.465 1.00 87.25 263 LYS A O 1
ATOM 2140 N N . TYR A 1 264 ? 17.834 21.777 -24.084 1.00 85.62 264 TYR A N 1
ATOM 2141 C CA . TYR A 1 264 ? 16.848 21.905 -23.005 1.00 85.62 264 TYR A CA 1
ATOM 2142 C C . TYR A 1 264 ? 17.551 22.178 -21.662 1.00 85.62 264 TYR A C 1
ATOM 2144 O O . TYR A 1 264 ? 17.597 21.300 -20.795 1.00 85.62 264 TYR A O 1
ATOM 2152 N N . PRO A 1 265 ? 18.156 23.369 -21.495 1.00 76.94 265 PRO A N 1
ATOM 2153 C CA . PRO A 1 265 ? 18.989 23.677 -20.339 1.00 76.94 265 PRO A CA 1
ATOM 2154 C C . PRO A 1 265 ? 18.186 23.988 -19.071 1.00 76.94 265 PRO A C 1
ATOM 2156 O O . PRO A 1 265 ? 18.757 23.945 -17.978 1.00 76.94 265 PRO A O 1
ATOM 2159 N N . LYS A 1 266 ? 16.895 24.340 -19.179 1.00 77.81 266 LYS A N 1
ATOM 2160 C CA . LYS A 1 266 ? 16.098 24.758 -18.021 1.00 77.81 266 LYS A CA 1
ATOM 2161 C C . LYS A 1 266 ? 15.332 23.585 -17.405 1.00 77.81 266 LYS A C 1
ATOM 2163 O O . LYS A 1 266 ? 14.818 22.743 -18.134 1.00 77.81 266 LYS A O 1
ATOM 2168 N N . PRO A 1 267 ? 15.163 23.541 -16.071 1.00 63.81 267 PRO A N 1
ATOM 2169 C CA . PRO A 1 267 ? 14.361 22.510 -15.410 1.00 63.81 267 PRO A CA 1
ATOM 2170 C C . PRO A 1 267 ? 12.874 22.530 -15.789 1.00 63.81 267 PRO A C 1
ATOM 2172 O O . PRO A 1 267 ? 12.213 21.499 -15.678 1.00 63.81 267 PRO A O 1
ATOM 2175 N N . GLU A 1 268 ? 12.343 23.689 -16.204 1.00 71.12 268 GLU A N 1
ATOM 2176 C CA . GLU A 1 268 ? 10.957 23.810 -16.681 1.00 71.12 268 GLU A CA 1
ATOM 2177 C C . GLU A 1 268 ? 10.776 23.294 -18.113 1.00 71.12 268 GLU A C 1
ATOM 2179 O O . GLU A 1 268 ? 9.643 23.075 -18.557 1.00 71.12 268 GLU A O 1
ATOM 2184 N N . ASP A 1 269 ? 11.877 23.098 -18.842 1.00 73.75 269 ASP A N 1
ATOM 2185 C CA . ASP A 1 269 ? 11.826 22.523 -20.170 1.00 73.75 269 ASP A CA 1
ATOM 2186 C C . ASP A 1 269 ? 11.379 21.059 -20.066 1.00 73.75 269 ASP A C 1
ATOM 2188 O O . ASP A 1 269 ? 11.789 20.311 -19.179 1.00 73.75 269 ASP A O 1
ATOM 2192 N N . ASN A 1 270 ? 10.525 20.628 -20.994 1.00 72.31 270 ASN A N 1
ATOM 2193 C CA . ASN A 1 270 ? 10.116 19.231 -21.112 1.00 72.31 270 ASN A CA 1
ATOM 2194 C C . ASN A 1 270 ? 10.983 18.556 -22.183 1.00 72.31 270 ASN A C 1
ATOM 2196 O O . ASN A 1 270 ? 10.564 18.505 -23.347 1.00 72.31 270 ASN A O 1
ATOM 2200 N N . PRO A 1 271 ? 12.194 18.064 -21.846 1.00 77.50 271 PRO A N 1
ATOM 2201 C CA . PRO A 1 271 ? 13.070 17.464 -22.834 1.00 77.50 271 PRO A CA 1
ATOM 2202 C C . PRO A 1 271 ? 12.410 16.220 -23.437 1.00 77.50 271 PRO A C 1
ATOM 2204 O O . PRO A 1 271 ? 11.740 15.451 -22.732 1.00 77.50 271 PRO A O 1
ATOM 2207 N N . PRO A 1 272 ? 12.618 15.968 -24.738 1.00 69.44 272 PRO A N 1
ATOM 2208 C CA . PRO A 1 272 ? 12.172 14.738 -25.351 1.00 69.44 272 PRO A CA 1
ATOM 2209 C C . PRO A 1 272 ? 12.898 13.562 -24.696 1.00 69.44 272 PRO A C 1
ATOM 2211 O O . PRO A 1 272 ? 14.094 13.617 -24.427 1.00 69.44 272 PRO A O 1
ATOM 2214 N N . PHE A 1 273 ? 12.154 12.480 -24.473 1.00 70.75 273 PHE A N 1
ATOM 2215 C CA . PHE A 1 273 ? 12.691 11.154 -24.175 1.00 70.75 273 PHE A CA 1
ATOM 2216 C C . PHE A 1 273 ? 13.673 11.077 -22.985 1.00 70.75 273 PHE A C 1
ATOM 2218 O O . PHE A 1 273 ? 14.884 11.081 -23.154 1.00 70.75 273 PHE A O 1
ATOM 2225 N N . LYS A 1 274 ? 13.146 10.892 -21.767 1.00 80.50 274 LYS A N 1
ATOM 2226 C CA . LYS A 1 274 ? 13.869 10.367 -20.583 1.00 80.50 274 LYS A CA 1
ATOM 2227 C C . LYS A 1 274 ? 15.209 11.033 -20.194 1.00 80.50 274 LYS A C 1
ATOM 2229 O O . LYS A 1 274 ? 15.892 10.481 -19.334 1.00 80.50 274 LYS A O 1
ATOM 2234 N N . LEU A 1 275 ? 15.546 12.226 -20.692 1.00 85.00 275 LEU A N 1
ATOM 2235 C CA . LEU A 1 275 ? 16.778 12.943 -20.327 1.00 85.00 275 LEU A CA 1
ATOM 2236 C C . LEU A 1 275 ? 16.969 13.027 -18.802 1.00 85.00 275 LEU A C 1
ATOM 2238 O O . LEU A 1 275 ? 18.020 12.670 -18.283 1.00 85.00 275 LEU A O 1
ATOM 2242 N N . ASN A 1 276 ? 15.911 13.383 -18.069 1.00 83.38 276 ASN A N 1
ATOM 2243 C CA . ASN A 1 276 ? 15.944 13.487 -16.606 1.00 83.38 276 ASN A CA 1
ATOM 2244 C C . ASN A 1 276 ? 16.278 12.165 -15.892 1.00 83.38 276 ASN A C 1
ATOM 2246 O O . ASN A 1 276 ? 16.737 12.190 -14.756 1.00 83.38 276 ASN A O 1
ATOM 2250 N N . GLN A 1 277 ? 16.009 11.009 -16.508 1.00 85.25 277 GLN A N 1
ATOM 2251 C CA . GLN A 1 277 ? 16.413 9.713 -15.952 1.00 85.25 277 GLN A CA 1
ATOM 2252 C C . GLN A 1 277 ? 17.898 9.465 -16.197 1.00 85.25 277 GLN A C 1
ATOM 2254 O O . GLN A 1 277 ? 18.594 9.080 -15.267 1.00 85.25 277 GLN A O 1
ATOM 2259 N N . TYR A 1 278 ? 18.381 9.744 -17.410 1.00 88.44 278 TYR A N 1
ATOM 2260 C CA . TYR A 1 278 ? 19.799 9.637 -17.746 1.00 88.44 278 TYR A CA 1
ATOM 2261 C C . TYR A 1 278 ? 20.662 10.557 -16.869 1.00 88.44 278 TYR A C 1
ATOM 2263 O O . TYR A 1 278 ? 21.621 10.091 -16.266 1.00 88.44 278 TYR A O 1
ATOM 2271 N N . LEU A 1 279 ? 20.272 11.824 -16.686 1.00 87.69 279 LEU A N 1
ATOM 2272 C CA . LEU A 1 279 ? 21.022 12.776 -15.855 1.00 87.69 279 LEU A CA 1
ATOM 2273 C C . LEU A 1 279 ? 21.193 12.315 -14.398 1.00 87.69 279 LEU A C 1
ATOM 2275 O O . LEU A 1 279 ? 22.177 12.674 -13.764 1.00 87.69 279 LEU A O 1
ATOM 2279 N N . LYS A 1 280 ? 20.269 11.501 -13.869 1.00 88.81 280 LYS A N 1
ATOM 2280 C CA . LYS A 1 280 ? 20.380 10.932 -12.514 1.00 88.81 280 LYS A CA 1
ATOM 2281 C C . LYS A 1 280 ? 21.426 9.827 -12.400 1.00 88.81 280 LYS A C 1
ATOM 2283 O O . LYS A 1 280 ? 21.890 9.573 -11.297 1.00 88.81 280 LYS A O 1
ATOM 2288 N N . ILE A 1 281 ? 21.742 9.152 -13.503 1.00 91.00 281 ILE A N 1
ATOM 2289 C CA . ILE A 1 281 ? 22.643 7.991 -13.533 1.00 91.00 281 ILE A CA 1
ATOM 2290 C C . ILE A 1 281 ? 23.939 8.259 -14.302 1.00 91.00 281 ILE A C 1
ATOM 2292 O O . ILE A 1 281 ? 24.821 7.411 -14.301 1.00 91.00 281 ILE A O 1
ATOM 2296 N N . LYS A 1 282 ? 24.063 9.421 -14.955 1.00 89.81 282 LYS A N 1
ATOM 2297 C CA . LYS A 1 282 ? 25.181 9.780 -15.838 1.00 89.81 282 LYS A CA 1
ATOM 2298 C C . LYS A 1 282 ? 26.555 9.587 -15.184 1.00 89.81 282 LYS A C 1
ATOM 2300 O O . LYS A 1 282 ? 27.473 9.072 -15.815 1.00 89.81 282 LYS A O 1
ATOM 2305 N N . GLU A 1 283 ? 26.681 9.999 -13.927 1.00 91.31 283 GLU A N 1
ATOM 2306 C CA . GLU A 1 283 ? 27.945 9.929 -13.185 1.00 91.31 283 GLU A CA 1
ATOM 2307 C C . GLU A 1 283 ? 28.289 8.497 -12.731 1.00 91.31 283 GLU A C 1
ATOM 2309 O O . GLU A 1 283 ? 29.449 8.185 -12.465 1.00 91.31 283 GLU A O 1
ATOM 2314 N N . ASP A 1 284 ? 27.308 7.588 -12.693 1.00 93.00 284 ASP A N 1
ATOM 2315 C CA . ASP A 1 284 ? 27.527 6.182 -12.360 1.00 93.00 284 ASP A CA 1
ATOM 2316 C C . ASP A 1 284 ? 27.924 5.384 -13.610 1.00 93.00 284 ASP A C 1
ATOM 2318 O O . ASP A 1 284 ? 27.126 4.692 -14.251 1.00 93.00 284 ASP A O 1
ATOM 2322 N N . ARG A 1 285 ? 29.209 5.477 -13.967 1.00 92.12 285 ARG A N 1
ATOM 2323 C CA . ARG A 1 285 ? 29.761 4.788 -15.143 1.00 92.12 285 ARG A CA 1
ATOM 2324 C C . ARG A 1 285 ? 29.643 3.266 -15.071 1.00 92.12 285 ARG A C 1
ATOM 2326 O O . ARG A 1 285 ? 29.490 2.634 -16.112 1.00 92.12 285 ARG A O 1
ATOM 2333 N N . LYS A 1 286 ? 29.658 2.671 -13.872 1.00 93.50 286 LYS A N 1
ATOM 2334 C CA . LYS A 1 286 ? 29.469 1.219 -13.713 1.00 93.50 286 LYS A CA 1
ATOM 2335 C C . LYS A 1 286 ? 28.040 0.817 -14.062 1.00 93.50 286 LYS A C 1
ATOM 2337 O O . LYS A 1 286 ? 27.840 -0.153 -14.790 1.00 93.50 286 LYS A O 1
ATOM 2342 N N . LEU A 1 287 ? 27.057 1.576 -13.578 1.00 92.25 287 LEU A N 1
ATOM 2343 C CA . LEU A 1 287 ? 25.656 1.357 -13.920 1.00 92.25 287 LEU A CA 1
ATOM 2344 C C . LEU A 1 287 ? 25.404 1.562 -15.416 1.00 92.25 287 LEU A C 1
ATOM 2346 O O . LEU A 1 287 ? 24.737 0.734 -16.034 1.00 92.25 287 LEU A O 1
ATOM 2350 N N . LEU A 1 288 ? 25.966 2.616 -16.017 1.00 93.06 288 LEU A N 1
ATOM 2351 C CA . LEU A 1 288 ? 25.855 2.840 -17.461 1.00 93.06 288 LEU A CA 1
ATOM 2352 C C . LEU A 1 288 ? 26.448 1.687 -18.272 1.00 93.06 288 LEU A C 1
ATOM 2354 O O . LEU A 1 288 ? 25.815 1.247 -19.231 1.00 93.06 288 LEU A O 1
ATOM 2358 N N . GLN A 1 289 ? 27.614 1.171 -17.874 1.00 95.25 289 GLN A N 1
ATOM 2359 C CA . GLN A 1 289 ? 28.215 0.016 -18.535 1.00 95.25 289 GLN A CA 1
ATOM 2360 C C . GLN A 1 289 ? 27.299 -1.209 -18.449 1.00 95.25 289 GLN A C 1
ATOM 2362 O O . GLN A 1 289 ? 26.996 -1.809 -19.472 1.00 95.25 289 GLN A O 1
ATOM 2367 N N . SER A 1 290 ? 26.766 -1.513 -17.261 1.00 94.62 290 SER A N 1
ATOM 2368 C CA . SER A 1 290 ? 25.820 -2.620 -17.060 1.00 94.62 290 SER A CA 1
ATOM 2369 C C . SER A 1 290 ? 24.569 -2.497 -17.943 1.00 94.62 290 SER A C 1
ATOM 2371 O O . SER A 1 290 ? 24.121 -3.474 -18.545 1.00 94.62 290 SER A O 1
ATOM 2373 N N . ILE A 1 291 ? 24.029 -1.282 -18.091 1.00 93.25 291 ILE A N 1
ATOM 2374 C CA . ILE A 1 291 ? 22.899 -1.009 -18.992 1.00 93.25 291 ILE A CA 1
ATOM 2375 C C . ILE A 1 291 ? 23.286 -1.266 -20.455 1.00 93.25 291 ILE A C 1
ATOM 2377 O O . ILE A 1 291 ? 22.512 -1.882 -21.189 1.00 93.25 291 ILE A O 1
ATOM 2381 N N . CYS A 1 292 ? 24.466 -0.810 -20.885 1.00 94.19 292 CYS A N 1
ATOM 2382 C CA . CYS A 1 292 ? 24.954 -1.020 -22.249 1.00 94.19 292 CYS A CA 1
ATOM 2383 C C . CYS A 1 292 ? 25.162 -2.507 -22.546 1.00 94.19 292 CYS A C 1
ATOM 2385 O O . CYS A 1 292 ? 24.658 -3.007 -23.552 1.00 94.19 292 CYS A O 1
ATOM 2387 N N . ASP A 1 293 ? 25.823 -3.224 -21.637 1.00 95.19 293 ASP A N 1
ATOM 2388 C CA . ASP A 1 293 ? 26.065 -4.663 -21.737 1.00 95.19 293 ASP A CA 1
ATOM 2389 C C . ASP A 1 293 ? 24.747 -5.430 -21.842 1.00 95.19 293 ASP A C 1
ATOM 2391 O O . ASP A 1 293 ? 24.596 -6.302 -22.696 1.00 95.19 293 ASP A O 1
ATOM 2395 N N . PHE A 1 294 ? 23.756 -5.061 -21.028 1.00 93.25 294 PHE A N 1
ATOM 2396 C CA . PHE A 1 294 ? 22.418 -5.634 -21.091 1.00 93.25 294 PHE A CA 1
ATOM 2397 C C . PHE A 1 294 ? 21.739 -5.383 -22.447 1.00 93.25 294 PHE A C 1
ATOM 2399 O O . PHE A 1 294 ? 21.243 -6.324 -23.068 1.00 93.25 294 PHE A O 1
ATOM 2406 N N . CYS A 1 295 ? 21.739 -4.142 -22.942 1.00 92.38 295 CYS A N 1
ATOM 2407 C CA . CYS A 1 295 ? 21.169 -3.805 -24.250 1.00 92.38 295 CYS A CA 1
ATOM 2408 C C . CYS A 1 295 ? 21.851 -4.566 -25.395 1.00 92.38 295 CYS A C 1
ATOM 2410 O O . CYS A 1 295 ? 21.164 -5.080 -26.279 1.00 92.38 295 CYS A O 1
ATOM 2412 N N . ASN A 1 296 ? 23.180 -4.675 -25.368 1.00 93.62 296 ASN A N 1
ATOM 2413 C CA . ASN A 1 296 ? 23.946 -5.400 -26.380 1.00 93.62 296 ASN A CA 1
ATOM 2414 C C . ASN A 1 296 ? 23.686 -6.902 -26.313 1.00 93.62 296 ASN A C 1
ATOM 2416 O O . ASN A 1 296 ? 23.468 -7.530 -27.345 1.00 93.62 296 ASN A O 1
ATOM 2420 N N . LYS A 1 297 ? 23.623 -7.469 -25.104 1.00 93.62 297 LYS A N 1
ATOM 2421 C CA . LYS A 1 297 ? 23.274 -8.874 -24.882 1.00 93.62 297 LYS A CA 1
ATOM 2422 C C . LYS A 1 297 ? 21.914 -9.219 -25.489 1.00 93.62 297 LYS A C 1
ATOM 2424 O O . LYS A 1 297 ? 21.803 -10.231 -26.168 1.00 93.62 297 LYS A O 1
ATOM 2429 N N . LEU A 1 298 ? 20.904 -8.360 -25.318 1.00 91.69 298 LEU A N 1
ATOM 2430 C CA . LEU A 1 298 ? 19.581 -8.574 -25.918 1.00 91.69 298 LEU A CA 1
ATOM 2431 C C . LEU A 1 298 ? 19.625 -8.674 -27.449 1.00 91.69 298 LEU A C 1
ATOM 2433 O O . LEU A 1 298 ? 18.876 -9.457 -28.027 1.00 91.69 298 LEU A O 1
ATOM 2437 N N . VAL A 1 299 ? 20.482 -7.886 -28.101 1.00 90.69 299 VAL A N 1
ATOM 2438 C CA . VAL A 1 299 ? 20.661 -7.927 -29.560 1.00 90.69 299 VAL A CA 1
ATOM 2439 C C . VAL A 1 299 ? 21.436 -9.178 -29.970 1.00 90.69 299 VAL A C 1
ATOM 2441 O O . VAL A 1 299 ? 21.012 -9.896 -30.869 1.00 90.69 299 VAL A O 1
ATOM 2444 N N . ASN A 1 300 ? 22.556 -9.445 -29.299 1.00 90.06 300 ASN A N 1
ATOM 2445 C CA . ASN A 1 300 ? 23.491 -10.506 -29.671 1.00 90.06 300 ASN A CA 1
ATOM 2446 C C . ASN A 1 300 ? 22.933 -11.914 -29.404 1.00 90.06 300 ASN A C 1
ATOM 2448 O O . ASN A 1 300 ? 23.317 -12.858 -30.085 1.00 90.06 300 ASN A O 1
ATOM 2452 N N . GLU A 1 301 ? 22.020 -12.051 -28.441 1.00 91.06 301 GLU A N 1
ATOM 2453 C CA . GLU A 1 301 ? 21.307 -13.301 -28.137 1.00 91.06 301 GLU A CA 1
ATOM 2454 C C . GLU A 1 301 ? 19.967 -13.436 -28.887 1.00 91.06 301 GLU A C 1
ATOM 2456 O O . GLU A 1 301 ? 19.180 -14.317 -28.558 1.00 91.06 301 GLU A O 1
ATOM 2461 N N . ASP A 1 302 ? 19.680 -12.555 -29.853 1.00 86.50 302 ASP A N 1
ATOM 2462 C CA . ASP A 1 302 ? 18.430 -12.530 -30.635 1.00 86.50 302 ASP A CA 1
ATOM 2463 C C . ASP A 1 302 ? 17.147 -12.510 -29.773 1.00 86.50 302 ASP A C 1
ATOM 2465 O O . ASP A 1 302 ? 16.103 -13.059 -30.119 1.00 86.50 302 ASP A O 1
ATOM 2469 N N . LYS A 1 303 ? 17.200 -11.824 -28.622 1.00 87.19 303 LYS A N 1
ATOM 2470 C CA . LYS A 1 303 ? 16.070 -11.681 -27.680 1.00 87.19 303 LYS A CA 1
ATOM 2471 C C . LYS A 1 303 ? 15.089 -10.565 -28.063 1.00 87.19 303 LYS A C 1
ATOM 2473 O O . LYS A 1 303 ? 14.209 -10.206 -27.279 1.00 87.19 303 LYS A O 1
ATOM 2478 N N . LEU A 1 304 ? 15.256 -9.967 -29.244 1.00 88.25 304 LEU A N 1
ATOM 2479 C CA . LEU A 1 304 ? 14.471 -8.833 -29.733 1.00 88.25 304 LEU A CA 1
ATOM 2480 C C . LEU A 1 304 ? 13.505 -9.263 -30.836 1.00 88.25 304 LEU A C 1
ATOM 2482 O O . LEU A 1 304 ? 13.800 -9.179 -32.027 1.00 88.25 304 LEU A O 1
ATOM 2486 N N . GLU A 1 305 ? 12.287 -9.617 -30.445 1.00 88.06 305 GLU A N 1
ATOM 2487 C CA . GLU A 1 305 ? 11.256 -10.044 -31.382 1.00 88.06 305 GLU A CA 1
ATOM 2488 C C . GLU A 1 305 ? 10.740 -8.867 -32.227 1.00 88.06 305 GLU A C 1
ATOM 2490 O O . GLU A 1 305 ? 10.379 -7.791 -31.726 1.00 88.06 305 GLU A O 1
ATOM 2495 N N . LYS A 1 306 ? 10.662 -9.067 -33.546 1.00 85.06 306 LYS A N 1
ATOM 2496 C CA . LYS A 1 306 ? 10.049 -8.098 -34.457 1.00 85.06 306 LYS A CA 1
ATOM 2497 C C . LYS A 1 306 ? 8.529 -8.227 -34.401 1.00 85.06 306 LYS A C 1
ATOM 2499 O O . LYS A 1 306 ? 7.977 -9.303 -34.597 1.00 85.06 306 LYS A O 1
ATOM 2504 N N . LEU A 1 307 ? 7.843 -7.106 -34.192 1.00 83.00 307 LEU A N 1
ATOM 2505 C CA . LEU A 1 307 ? 6.383 -7.080 -34.249 1.00 83.00 307 LEU A CA 1
ATOM 2506 C C . LEU A 1 307 ? 5.877 -7.328 -35.684 1.00 83.00 307 LEU A C 1
ATOM 2508 O O . LEU A 1 307 ? 6.544 -6.917 -36.638 1.00 83.00 307 LEU A O 1
ATOM 2512 N N . PRO A 1 308 ? 4.671 -7.902 -35.861 1.00 75.50 308 PRO A N 1
ATOM 2513 C CA . PRO A 1 308 ? 4.109 -8.233 -37.179 1.00 75.50 308 PRO A CA 1
ATOM 2514 C C . PRO A 1 308 ? 3.792 -7.009 -38.063 1.00 75.50 308 PRO A C 1
ATOM 2516 O O . PRO A 1 308 ? 3.346 -7.145 -39.200 1.00 75.50 308 PRO A O 1
ATOM 2519 N N . TYR A 1 309 ? 4.043 -5.791 -37.579 1.00 75.31 309 TYR A N 1
ATOM 2520 C CA . TYR A 1 309 ? 3.847 -4.555 -38.329 1.00 75.31 309 TYR A CA 1
ATOM 2521 C C . TYR A 1 309 ? 5.040 -4.276 -39.256 1.00 75.31 309 TYR A C 1
ATOM 2523 O O . TYR A 1 309 ? 6.151 -3.992 -38.803 1.00 75.31 309 TYR A O 1
ATOM 2531 N N . LYS A 1 310 ? 4.783 -4.293 -40.571 1.00 57.78 310 LYS A N 1
ATOM 2532 C CA . LYS A 1 310 ? 5.780 -4.249 -41.662 1.00 57.78 310 LYS A CA 1
ATOM 2533 C C . LYS A 1 310 ? 6.825 -3.121 -41.561 1.00 57.78 310 LYS A C 1
ATOM 2535 O O . LYS A 1 310 ? 7.954 -3.314 -42.005 1.00 57.78 310 LYS A O 1
ATOM 2540 N N . TYR A 1 311 ? 6.482 -1.992 -40.937 1.00 69.38 311 TYR A N 1
ATOM 2541 C CA . TYR A 1 311 ? 7.332 -0.794 -40.841 1.00 69.38 311 TYR A CA 1
ATOM 2542 C C . TYR A 1 311 ? 7.720 -0.395 -39.409 1.00 69.38 311 TYR A C 1
ATOM 2544 O O . TYR A 1 311 ? 8.307 0.665 -39.206 1.00 69.38 311 TYR A O 1
ATOM 2552 N N . SER A 1 312 ? 7.409 -1.215 -38.399 1.00 74.12 312 SER A N 1
ATOM 2553 C CA . SER A 1 312 ? 7.718 -0.850 -37.016 1.00 74.12 312 SER A CA 1
ATOM 2554 C C . SER A 1 312 ? 9.195 -1.076 -36.680 1.00 74.12 312 SER A C 1
ATOM 2556 O O . SER A 1 312 ? 9.744 -2.176 -36.822 1.00 74.12 312 SER A O 1
ATOM 2558 N N . SER A 1 313 ? 9.850 -0.022 -36.192 1.00 80.25 313 SER A N 1
ATOM 2559 C CA . SER A 1 313 ? 11.189 -0.101 -35.600 1.00 80.25 313 SER A CA 1
ATOM 2560 C C . SER A 1 313 ? 11.162 -0.623 -34.161 1.00 80.25 313 SER A C 1
ATOM 2562 O O . SER A 1 313 ? 12.217 -0.941 -33.620 1.00 80.25 313 SER A O 1
ATOM 2564 N N . ILE A 1 314 ? 9.975 -0.750 -33.560 1.00 85.62 314 ILE A N 1
ATOM 2565 C CA . ILE A 1 314 ? 9.787 -1.279 -32.209 1.00 85.62 314 ILE A CA 1
ATOM 2566 C C . ILE A 1 314 ? 10.127 -2.772 -32.207 1.00 85.62 314 ILE A C 1
ATOM 2568 O O . ILE A 1 314 ? 9.765 -3.519 -33.125 1.00 85.62 314 ILE A O 1
ATOM 2572 N N . ARG A 1 315 ? 10.844 -3.201 -31.173 1.00 87.94 315 ARG A N 1
ATOM 2573 C CA . ARG A 1 315 ? 11.088 -4.607 -30.850 1.00 87.94 315 ARG A CA 1
ATOM 2574 C C . ARG A 1 315 ? 10.417 -4.945 -29.529 1.00 87.94 315 ARG A C 1
ATOM 2576 O O . ARG A 1 315 ? 10.239 -4.065 -28.685 1.00 87.94 315 ARG A O 1
ATOM 2583 N N . LYS A 1 316 ? 10.014 -6.200 -29.382 1.00 90.44 316 LYS A N 1
ATOM 2584 C CA . LYS A 1 316 ? 9.411 -6.745 -28.170 1.00 90.44 316 LYS A CA 1
ATOM 2585 C C . LYS A 1 316 ? 10.450 -7.614 -27.467 1.00 90.44 316 LYS A C 1
ATOM 2587 O O . LYS A 1 316 ? 11.116 -8.412 -28.115 1.00 90.44 316 LYS A O 1
ATOM 2592 N N . ILE A 1 317 ? 10.581 -7.430 -26.163 1.00 89.31 317 ILE A N 1
ATOM 2593 C CA . ILE A 1 317 ? 11.340 -8.306 -25.275 1.00 89.31 317 ILE A CA 1
ATOM 2594 C C . ILE A 1 317 ? 10.313 -9.021 -24.406 1.00 89.31 317 ILE A C 1
ATOM 2596 O O . ILE A 1 317 ? 9.452 -8.358 -23.817 1.00 89.31 317 ILE A O 1
ATOM 2600 N N . THR A 1 318 ? 10.408 -10.342 -24.337 1.00 86.44 318 THR A N 1
ATOM 2601 C CA . THR A 1 318 ? 9.510 -11.187 -23.550 1.00 86.44 318 THR A CA 1
ATOM 2602 C C . THR A 1 318 ? 10.289 -11.779 -22.382 1.00 86.44 318 THR A C 1
ATOM 2604 O O . THR A 1 318 ? 11.336 -12.387 -22.587 1.00 86.44 318 THR A O 1
ATOM 2607 N N . TYR A 1 319 ? 9.785 -11.601 -21.163 1.00 79.50 319 TYR A N 1
ATOM 2608 C CA . TYR A 1 319 ? 10.294 -12.283 -19.974 1.00 79.50 319 TYR A CA 1
ATOM 2609 C C . TYR A 1 319 ? 9.208 -13.185 -19.412 1.00 79.50 319 TYR A C 1
ATOM 2611 O O . TYR A 1 319 ? 8.201 -12.670 -18.929 1.00 79.50 319 TYR A O 1
ATOM 2619 N N . ASN A 1 320 ? 9.433 -14.498 -19.438 1.00 76.75 320 ASN A N 1
ATOM 2620 C CA . ASN A 1 320 ? 8.604 -15.440 -18.702 1.00 76.75 320 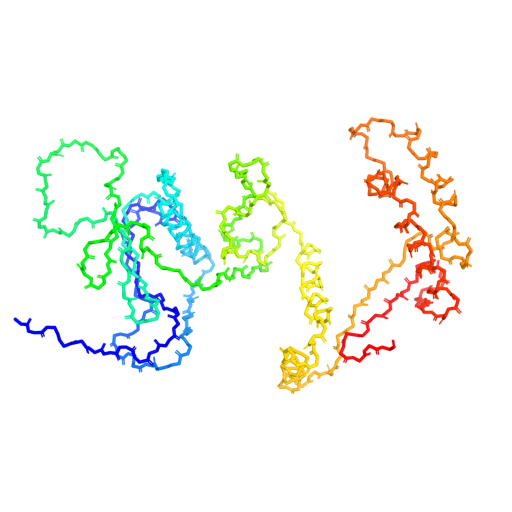ASN A CA 1
ATOM 2621 C C . ASN A 1 320 ? 9.134 -15.551 -17.271 1.00 76.75 320 ASN A C 1
ATOM 2623 O O . ASN A 1 320 ? 10.305 -15.852 -17.044 1.00 76.75 320 ASN A O 1
ATOM 2627 N N . LEU A 1 321 ? 8.275 -15.251 -16.305 1.00 71.50 321 LEU A N 1
ATOM 2628 C CA . LEU A 1 321 ? 8.654 -15.240 -14.898 1.00 71.50 321 LEU A CA 1
ATOM 2629 C C . LEU A 1 321 ? 8.539 -16.611 -14.223 1.00 71.50 321 LEU A C 1
ATOM 2631 O O . LEU A 1 321 ? 9.211 -16.846 -13.226 1.00 71.50 321 LEU A O 1
ATOM 2635 N N . ILE A 1 322 ? 7.688 -17.508 -14.723 1.00 69.12 322 ILE A N 1
ATOM 2636 C CA . ILE A 1 322 ? 7.453 -18.826 -14.109 1.00 69.12 322 ILE A CA 1
ATOM 2637 C C . ILE A 1 322 ? 8.502 -19.843 -14.577 1.00 69.12 322 ILE A C 1
ATOM 2639 O O . ILE A 1 322 ? 8.936 -20.687 -13.790 1.00 69.12 322 ILE A O 1
ATOM 2643 N N . GLU A 1 323 ? 8.936 -19.726 -15.828 1.00 65.00 323 GLU A N 1
ATOM 2644 C CA . GLU A 1 323 ? 10.015 -20.499 -16.438 1.00 65.00 323 GLU A CA 1
ATOM 2645 C C . GLU A 1 323 ? 11.073 -19.527 -16.976 1.00 65.00 323 GLU A C 1
ATOM 2647 O O . GLU A 1 323 ? 11.073 -19.202 -18.165 1.00 65.00 323 GLU A O 1
ATOM 2652 N N . PRO A 1 324 ? 11.947 -18.990 -16.104 1.00 54.09 324 PRO A N 1
ATOM 2653 C CA . PRO A 1 324 ? 13.004 -18.096 -16.548 1.00 54.09 324 PRO A CA 1
ATOM 2654 C C . PRO A 1 324 ? 13.958 -18.853 -17.484 1.00 54.09 324 PRO A C 1
ATOM 2656 O O . PRO A 1 324 ? 14.586 -19.831 -17.080 1.00 54.09 324 PRO A O 1
ATOM 2659 N N . SER A 1 325 ? 14.019 -18.394 -18.737 1.00 45.19 325 SER A N 1
ATOM 2660 C CA . SER A 1 325 ? 14.880 -18.897 -19.819 1.00 45.19 325 SER A CA 1
ATOM 2661 C C . SER A 1 325 ? 16.367 -18.666 -19.583 1.00 45.19 325 SER A C 1
ATOM 2663 O O . SER A 1 325 ? 16.695 -17.522 -19.173 1.00 45.19 325 SER A O 1
#

Radius of gyration: 26.6 Å; chains: 1; bounding box: 54×49×79 Å